Protein AF-A0A2N2SC28-F1 (afdb_monomer)

pLDDT: mean 91.95, std 7.09, range [57.94, 97.88]

Solvent-accessible surface area (backbone atoms only — not comparable to full-atom values): 11717 Å² total; per-residue (Å²): 110,70,67,62,53,50,55,48,51,69,48,51,50,58,50,51,51,49,51,49,52,51,51,50,51,51,51,52,51,52,50,50,53,50,50,50,52,53,49,50,51,51,50,53,54,48,55,51,49,54,55,50,50,52,56,50,49,55,52,48,51,54,52,48,51,56,61,68,71,47,80,87,61,93,61,44,52,64,52,32,62,70,45,45,39,72,46,98,78,48,19,37,30,47,36,74,93,72,54,62,50,68,50,34,34,30,34,33,31,29,60,84,43,76,82,48,64,66,51,32,39,49,54,43,53,52,31,57,50,32,25,57,57,44,58,70,58,80,52,69,80,39,64,53,75,49,76,45,94,68,42,27,39,34,36,23,31,55,70,43,42,61,48,50,79,57,49,60,49,82,56,71,54,63,88,35,61,81,36,49,46,40,32,57,90,77,24,73,83,61,54,80,34,72,44,66,83,39,78,39,79,67,82,71,43,78,43,69,49,80,35,91

Structure (mmCIF, N/CA/C/O backbone):
data_AF-A0A2N2SC28-F1
#
_entry.id   AF-A0A2N2SC28-F1
#
loop_
_atom_site.group_PDB
_atom_site.id
_atom_site.type_symbol
_atom_site.label_atom_id
_atom_site.label_alt_id
_atom_site.label_comp_id
_atom_site.label_asym_id
_atom_site.label_entity_id
_atom_site.label_seq_id
_atom_site.pdbx_PDB_ins_code
_atom_site.Cartn_x
_atom_site.Cartn_y
_atom_site.Cartn_z
_atom_site.occupancy
_atom_site.B_iso_or_equiv
_atom_site.auth_seq_id
_atom_site.auth_comp_id
_atom_site.auth_asym_id
_atom_site.auth_atom_id
_atom_site.pdbx_PDB_model_num
ATOM 1 N N . MET A 1 1 ? 34.575 -16.064 -71.725 1.00 62.47 1 MET A N 1
ATOM 2 C CA . MET A 1 1 ? 33.473 -16.310 -70.764 1.00 62.47 1 MET A CA 1
ATOM 3 C C . MET A 1 1 ? 33.986 -16.524 -69.340 1.00 62.47 1 MET A C 1
ATOM 5 O O . MET A 1 1 ? 33.634 -15.727 -68.485 1.00 62.47 1 MET A O 1
ATOM 9 N N . LEU A 1 2 ? 34.869 -17.499 -69.081 1.00 72.19 2 LEU A N 1
ATOM 10 C CA . LEU A 1 2 ? 35.417 -17.779 -67.736 1.00 72.19 2 LEU A CA 1
ATOM 11 C C . LEU A 1 2 ? 36.135 -16.595 -67.061 1.00 72.19 2 LEU A C 1
ATOM 13 O O . LEU A 1 2 ? 35.898 -16.342 -65.888 1.00 72.19 2 LEU A O 1
ATOM 17 N N . ILE A 1 3 ? 36.953 -15.838 -67.800 1.00 77.56 3 ILE A N 1
ATOM 18 C CA . ILE A 1 3 ? 37.683 -14.676 -67.254 1.00 77.56 3 ILE A CA 1
ATOM 19 C C . ILE A 1 3 ? 36.713 -13.572 -66.814 1.00 77.56 3 ILE A C 1
ATOM 21 O O . ILE A 1 3 ? 36.837 -13.048 -65.717 1.00 77.56 3 ILE A O 1
ATOM 25 N N . VAL A 1 4 ? 35.698 -13.274 -67.631 1.00 76.81 4 VAL A N 1
ATOM 26 C CA . VAL A 1 4 ? 34.683 -12.256 -67.318 1.00 76.81 4 VAL A CA 1
ATOM 27 C C . VAL A 1 4 ? 33.866 -12.664 -66.091 1.00 76.81 4 VAL A C 1
ATOM 29 O O . VAL A 1 4 ? 33.671 -11.854 -65.192 1.00 76.81 4 VAL A O 1
ATOM 32 N N . ALA A 1 5 ? 33.446 -13.930 -66.013 1.00 77.50 5 ALA A N 1
ATOM 33 C CA . ALA A 1 5 ? 32.730 -14.447 -64.851 1.00 77.50 5 ALA A CA 1
ATOM 34 C C . ALA A 1 5 ? 33.590 -14.392 -63.575 1.00 77.50 5 ALA A C 1
ATOM 36 O O . ALA A 1 5 ? 33.114 -13.936 -62.538 1.00 77.50 5 ALA A O 1
ATOM 37 N N . ALA A 1 6 ? 34.866 -14.783 -63.660 1.00 79.44 6 ALA A N 1
ATOM 38 C CA . ALA A 1 6 ? 35.796 -14.711 -62.537 1.00 79.44 6 ALA A CA 1
ATOM 39 C C . ALA A 1 6 ? 36.023 -13.264 -62.074 1.00 79.44 6 ALA A C 1
ATOM 41 O O . ALA A 1 6 ? 35.965 -13.001 -60.878 1.00 79.44 6 ALA A O 1
ATOM 42 N N . SER A 1 7 ? 36.208 -12.314 -62.997 1.00 81.69 7 SER A N 1
ATOM 43 C CA . SER A 1 7 ? 36.387 -10.894 -62.671 1.00 81.69 7 SER A CA 1
ATOM 44 C C . SER A 1 7 ? 35.154 -10.270 -62.019 1.00 81.69 7 SER A C 1
ATOM 46 O O . SER A 1 7 ? 35.302 -9.493 -61.081 1.00 81.69 7 SER A O 1
ATOM 48 N N . VAL A 1 8 ? 33.945 -10.626 -62.468 1.00 82.00 8 VAL A N 1
ATOM 49 C CA . VAL A 1 8 ? 32.702 -10.163 -61.833 1.00 82.00 8 VAL A CA 1
ATOM 50 C C . VAL A 1 8 ? 32.626 -10.682 -60.401 1.00 82.00 8 VAL A C 1
ATOM 52 O O . VAL A 1 8 ? 32.485 -9.883 -59.483 1.00 82.00 8 VAL A O 1
ATOM 55 N N . VAL A 1 9 ? 32.824 -11.988 -60.192 1.00 84.81 9 VAL A N 1
ATOM 56 C CA . VAL A 1 9 ? 32.788 -12.614 -58.859 1.00 84.81 9 VAL A CA 1
ATOM 57 C C . VAL A 1 9 ? 33.813 -11.990 -57.904 1.00 84.81 9 VAL A C 1
ATOM 59 O O . VAL A 1 9 ? 33.490 -11.724 -56.744 1.00 84.81 9 VAL A O 1
ATOM 62 N N . LEU A 1 10 ? 35.023 -11.705 -58.395 1.00 88.19 10 LEU A N 1
ATOM 63 C CA . LEU A 1 10 ? 36.125 -11.152 -57.600 1.00 88.19 10 LEU A CA 1
ATOM 64 C C . LEU A 1 10 ? 35.863 -9.723 -57.106 1.00 88.19 10 LEU A C 1
ATOM 66 O O . LEU A 1 10 ? 36.473 -9.300 -56.132 1.00 88.19 10 LEU A O 1
ATOM 70 N N . VAL A 1 11 ? 34.951 -8.990 -57.751 1.00 87.44 11 VAL A N 1
ATOM 71 C CA . VAL A 1 11 ? 34.559 -7.630 -57.353 1.00 87.44 11 VAL A CA 1
ATOM 72 C C . VAL A 1 11 ? 33.238 -7.642 -56.589 1.00 87.44 11 VAL A C 1
ATOM 74 O O . VAL A 1 11 ? 33.113 -6.980 -55.559 1.00 87.44 11 VAL A O 1
ATOM 77 N N . THR A 1 12 ? 32.252 -8.412 -57.052 1.00 88.44 12 THR A N 1
ATOM 78 C CA . THR A 1 12 ? 30.911 -8.407 -56.461 1.00 88.44 12 THR A CA 1
ATOM 79 C C . THR A 1 12 ? 30.889 -9.028 -55.077 1.00 88.44 12 THR A C 1
ATOM 81 O O . THR A 1 12 ? 30.193 -8.503 -54.214 1.00 88.44 12 THR A O 1
ATOM 84 N N . ILE A 1 13 ? 31.639 -10.113 -54.838 1.00 90.12 13 ILE A N 1
ATOM 85 C CA . ILE A 1 13 ? 31.642 -10.762 -53.520 1.00 90.12 13 ILE A CA 1
ATOM 86 C C . ILE A 1 13 ? 32.248 -9.828 -52.463 1.00 90.12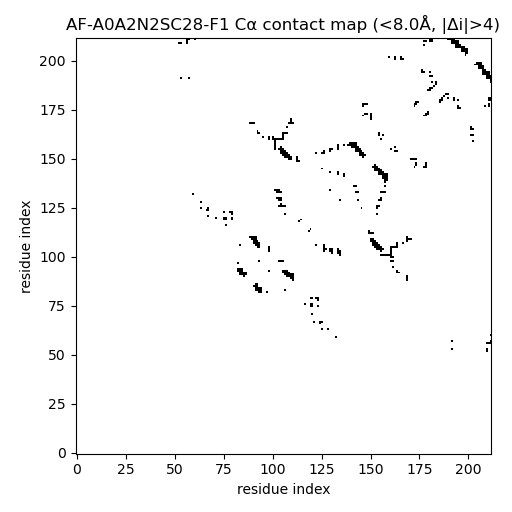 13 ILE A C 1
ATOM 88 O O . ILE A 1 13 ? 31.536 -9.519 -51.510 1.00 90.12 13 ILE A O 1
ATOM 92 N N . PRO A 1 14 ? 33.474 -9.286 -52.615 1.00 91.69 14 PRO A N 1
ATOM 93 C CA . PRO A 1 14 ? 34.036 -8.393 -51.602 1.00 91.69 14 PRO A CA 1
ATOM 94 C C . PRO A 1 14 ? 33.216 -7.118 -51.396 1.00 91.69 14 PRO A C 1
ATOM 96 O O . PRO A 1 14 ? 33.057 -6.680 -50.259 1.00 91.69 14 PRO A O 1
ATOM 99 N N . ALA A 1 15 ? 32.654 -6.546 -52.468 1.00 89.00 15 ALA A N 1
ATOM 100 C CA . ALA A 1 15 ? 31.796 -5.369 -52.363 1.00 89.00 15 ALA A CA 1
ATOM 101 C C . ALA A 1 15 ? 30.500 -5.672 -51.594 1.00 89.00 15 ALA A C 1
ATOM 103 O O . ALA A 1 15 ? 30.153 -4.939 -50.671 1.00 89.00 15 ALA A O 1
ATOM 104 N N . ALA A 1 16 ? 29.811 -6.771 -51.921 1.00 90.38 16 ALA A N 1
ATOM 105 C CA . ALA A 1 16 ? 28.602 -7.189 -51.213 1.00 90.38 16 ALA A CA 1
ATOM 106 C C . ALA A 1 16 ? 28.895 -7.525 -49.745 1.00 90.38 16 ALA A C 1
ATOM 108 O O . ALA A 1 16 ? 28.144 -7.119 -48.864 1.00 90.38 16 ALA A O 1
ATOM 109 N N . THR A 1 17 ? 30.012 -8.202 -49.470 1.00 91.50 17 THR A N 1
ATOM 110 C CA . THR A 1 17 ? 30.470 -8.499 -48.110 1.00 91.50 17 THR A CA 1
ATOM 111 C C . THR A 1 17 ? 30.785 -7.220 -47.330 1.00 91.50 17 THR A C 1
ATOM 113 O O . THR A 1 17 ? 30.352 -7.085 -46.190 1.00 91.50 17 THR A O 1
ATOM 116 N N . GLY A 1 18 ? 31.474 -6.251 -47.940 1.00 91.38 18 GLY A N 1
ATOM 117 C CA . GLY A 1 18 ? 31.771 -4.958 -47.320 1.00 91.38 18 GLY A CA 1
ATOM 118 C C . GLY A 1 18 ? 30.512 -4.146 -47.009 1.00 91.38 18 GLY A C 1
ATOM 119 O O . 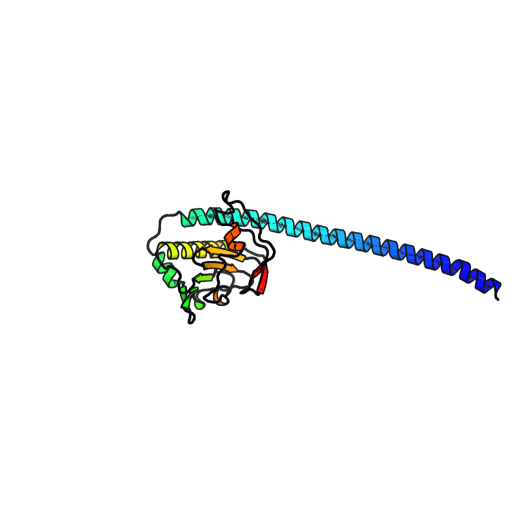GLY A 1 18 ? 30.368 -3.646 -45.896 1.00 91.38 18 GLY A O 1
ATOM 120 N N . ILE A 1 19 ? 29.568 -4.074 -47.954 1.00 92.19 19 ILE A N 1
ATOM 121 C CA . ILE A 1 19 ? 28.267 -3.415 -47.752 1.00 92.19 19 ILE A CA 1
ATOM 122 C C . ILE A 1 19 ? 27.479 -4.116 -46.648 1.00 92.19 19 ILE A C 1
ATOM 124 O O . ILE A 1 19 ? 26.923 -3.444 -45.785 1.00 92.19 19 ILE A O 1
ATOM 128 N N . TYR A 1 20 ? 27.446 -5.450 -46.654 1.00 93.12 20 TYR A N 1
ATOM 129 C CA . TYR A 1 20 ? 26.762 -6.231 -45.631 1.00 93.12 20 TYR A CA 1
ATOM 130 C C . TYR A 1 20 ? 27.328 -5.941 -44.238 1.00 93.12 20 TYR A C 1
ATOM 132 O O . TYR A 1 20 ? 26.561 -5.603 -43.342 1.00 93.12 20 TYR A O 1
ATOM 140 N N . PHE A 1 21 ? 28.652 -5.996 -44.057 1.00 94.00 21 PHE A N 1
ATOM 141 C CA . PHE A 1 21 ? 29.271 -5.711 -42.761 1.00 94.00 21 PHE A CA 1
ATOM 142 C C . PHE A 1 21 ? 29.081 -4.259 -42.326 1.00 94.00 21 PHE A C 1
ATOM 144 O O . PHE A 1 21 ? 28.783 -4.015 -41.161 1.00 94.00 21 PHE A O 1
ATOM 151 N N . TYR A 1 22 ? 29.191 -3.304 -43.251 1.00 93.31 22 TYR A N 1
ATOM 152 C CA . TYR A 1 22 ? 28.945 -1.896 -42.953 1.00 93.31 22 TYR A CA 1
ATOM 153 C C . TYR A 1 22 ? 27.492 -1.653 -42.525 1.00 93.31 22 TYR A C 1
ATOM 155 O O . TYR A 1 22 ? 27.242 -1.050 -41.483 1.00 93.31 22 TYR A O 1
ATOM 163 N N . ALA A 1 23 ? 26.526 -2.173 -43.288 1.00 90.69 23 ALA A N 1
ATOM 164 C CA . ALA A 1 23 ? 25.108 -2.059 -42.968 1.00 90.69 23 ALA A CA 1
ATOM 165 C C . ALA A 1 23 ? 24.781 -2.758 -41.643 1.00 90.69 23 ALA A C 1
ATOM 167 O O . ALA A 1 23 ? 24.087 -2.185 -40.807 1.00 90.69 23 ALA A O 1
ATOM 168 N N . GLN A 1 24 ? 25.319 -3.959 -41.416 1.00 93.81 24 GLN A N 1
ATOM 169 C CA . GLN A 1 24 ? 25.160 -4.691 -40.163 1.00 93.81 24 GLN A CA 1
ATOM 170 C C . GLN A 1 24 ? 25.714 -3.888 -38.981 1.00 93.81 24 GLN A C 1
ATOM 172 O O . GLN A 1 24 ? 25.027 -3.736 -37.975 1.00 93.81 24 GLN A O 1
ATOM 177 N N . GLN A 1 25 ? 26.925 -3.342 -39.100 1.00 94.06 25 GLN A N 1
ATOM 178 C CA . GLN A 1 25 ? 27.554 -2.561 -38.038 1.00 94.06 25 GLN A CA 1
ATOM 179 C C . GLN A 1 25 ? 26.773 -1.278 -37.741 1.00 94.06 25 GLN A C 1
ATOM 181 O O . GLN A 1 25 ? 26.534 -0.969 -36.575 1.00 94.06 25 GLN A O 1
ATOM 186 N N . GLN A 1 26 ? 26.317 -0.567 -38.774 1.00 93.75 26 GLN A N 1
ATOM 187 C CA . GLN A 1 26 ? 25.531 0.652 -38.599 1.00 93.75 26 GLN A CA 1
ATOM 188 C C . GLN A 1 26 ? 24.166 0.361 -37.965 1.00 93.75 26 GLN A C 1
ATOM 190 O O . GLN A 1 26 ? 23.747 1.082 -37.063 1.00 93.75 26 GLN A O 1
ATOM 195 N N . LEU A 1 27 ? 23.481 -0.704 -38.398 1.00 94.25 27 LEU A N 1
ATOM 196 C CA . LEU A 1 27 ? 22.201 -1.119 -37.818 1.00 94.25 27 LEU A CA 1
ATOM 197 C C . LEU A 1 27 ? 22.356 -1.513 -36.348 1.00 94.25 27 LEU A C 1
ATOM 199 O O . LEU A 1 27 ? 21.567 -1.068 -35.519 1.00 94.25 27 LEU A O 1
ATOM 203 N N . LEU A 1 28 ? 23.388 -2.294 -36.015 1.00 93.88 28 LEU A N 1
ATOM 204 C CA . LEU A 1 28 ? 23.672 -2.685 -34.634 1.00 93.88 28 LEU A CA 1
ATOM 205 C C . LEU A 1 28 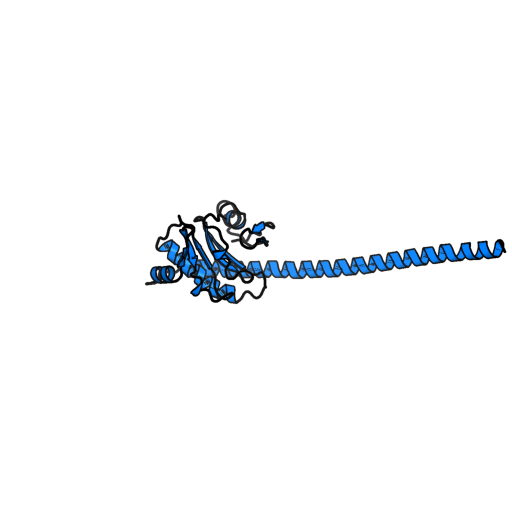? 24.020 -1.477 -33.758 1.00 93.88 28 LEU A C 1
ATOM 207 O O . LEU A 1 28 ? 23.514 -1.382 -32.643 1.00 93.88 28 LEU A O 1
ATOM 211 N N . SER A 1 29 ? 24.835 -0.542 -34.258 1.00 94.19 29 SER A N 1
ATOM 212 C CA . SER A 1 29 ? 25.178 0.685 -33.528 1.00 94.19 29 SER A CA 1
ATOM 213 C C . SER A 1 29 ? 23.938 1.536 -33.267 1.00 94.19 29 SER A C 1
ATOM 215 O O . SER A 1 29 ? 23.678 1.916 -32.128 1.00 94.19 29 SER A O 1
ATOM 217 N N . ASN A 1 30 ? 23.128 1.771 -34.303 1.00 95.06 30 ASN A N 1
ATOM 218 C CA . ASN A 1 30 ? 21.914 2.574 -34.195 1.00 95.06 30 ASN A CA 1
ATOM 219 C C . ASN A 1 30 ? 20.898 1.938 -33.235 1.00 95.06 30 ASN A C 1
ATOM 221 O O . ASN A 1 30 ? 20.310 2.639 -32.412 1.00 95.06 30 ASN A O 1
ATOM 225 N N . GLU A 1 31 ? 20.684 0.621 -33.316 1.00 94.94 31 GLU A N 1
ATOM 226 C CA . GLU A 1 31 ? 19.742 -0.064 -32.426 1.00 94.94 31 GLU A CA 1
ATOM 227 C C . GLU A 1 31 ? 20.261 -0.095 -30.986 1.00 94.94 31 GLU A C 1
ATOM 229 O O . GLU A 1 31 ? 19.495 0.146 -30.057 1.00 94.94 31 GLU A O 1
ATOM 234 N N . SER A 1 32 ? 21.568 -0.291 -30.786 1.00 95.12 32 SER A N 1
ATOM 235 C CA . SER A 1 32 ? 22.194 -0.210 -29.463 1.00 95.12 32 SER A CA 1
ATOM 236 C C . SER A 1 32 ? 22.031 1.179 -28.842 1.00 95.12 32 SER A C 1
ATOM 238 O O . SER A 1 32 ? 21.635 1.291 -27.683 1.00 95.12 32 SER A O 1
ATOM 240 N N . GLU A 1 33 ? 22.289 2.250 -29.596 1.00 96.00 33 GLU A N 1
ATOM 241 C CA . GLU A 1 33 ? 22.086 3.627 -29.129 1.00 96.00 33 GLU A CA 1
ATOM 242 C C . GLU A 1 33 ? 20.613 3.910 -28.813 1.00 96.00 33 GLU A C 1
ATOM 244 O O . GLU A 1 33 ? 20.295 4.524 -27.791 1.00 96.00 33 GLU A O 1
ATOM 249 N N . ASN A 1 34 ? 19.698 3.424 -29.655 1.00 96.56 34 ASN A N 1
ATOM 250 C CA . ASN A 1 34 ? 18.261 3.572 -29.452 1.00 96.56 34 ASN A CA 1
ATOM 251 C C . ASN A 1 34 ? 17.787 2.842 -28.187 1.00 96.56 34 ASN A C 1
ATOM 253 O O . ASN A 1 34 ? 17.065 3.417 -27.369 1.00 96.56 34 ASN A O 1
ATOM 257 N N . LEU A 1 35 ? 18.218 1.593 -27.991 1.00 95.62 35 LEU A N 1
ATOM 258 C CA . LEU A 1 35 ? 17.917 0.804 -26.798 1.00 95.62 35 LEU A CA 1
ATOM 259 C C . LEU A 1 35 ? 18.507 1.438 -25.543 1.00 95.62 35 LEU A C 1
ATOM 261 O O . LEU A 1 35 ? 17.816 1.519 -24.528 1.00 95.62 35 LEU A O 1
ATOM 265 N N . LEU A 1 36 ? 19.739 1.944 -25.608 1.00 96.56 36 LEU A N 1
ATOM 266 C CA . LEU A 1 36 ? 20.378 2.632 -24.490 1.00 96.56 36 LEU A CA 1
ATOM 267 C C . LEU A 1 36 ? 19.625 3.916 -24.131 1.00 96.56 36 LEU A C 1
ATOM 269 O O . LEU A 1 36 ? 19.336 4.155 -22.960 1.00 96.56 36 LEU A O 1
ATOM 273 N N . LYS A 1 37 ? 19.216 4.706 -25.129 1.00 96.56 37 LYS A N 1
ATOM 274 C CA . LYS A 1 37 ? 18.407 5.912 -24.915 1.00 96.56 37 LYS A CA 1
ATOM 275 C C . LYS A 1 37 ? 17.054 5.587 -24.279 1.00 96.56 37 LYS A C 1
ATOM 277 O O . LYS A 1 37 ? 16.670 6.243 -23.313 1.00 96.56 37 LYS A O 1
ATOM 282 N N . LYS A 1 38 ? 16.342 4.574 -24.789 1.00 96.00 38 LYS A N 1
ATOM 283 C CA . LYS A 1 38 ? 15.054 4.121 -24.233 1.00 96.00 38 LYS A CA 1
ATOM 284 C C . LYS A 1 38 ? 15.207 3.602 -22.806 1.00 96.00 38 LYS A C 1
ATOM 286 O O . LYS A 1 38 ? 14.439 3.989 -21.933 1.00 96.00 38 LYS A O 1
ATOM 291 N N . THR A 1 39 ? 16.218 2.773 -22.565 1.00 96.06 39 THR A N 1
ATOM 292 C CA . THR A 1 39 ? 16.505 2.205 -21.243 1.00 96.06 39 THR A CA 1
ATOM 293 C C . THR A 1 39 ? 16.833 3.304 -20.241 1.00 96.06 39 THR A C 1
ATOM 295 O O . THR A 1 39 ? 16.244 3.337 -19.167 1.00 96.06 39 THR A O 1
ATOM 298 N N . ASN A 1 40 ? 17.690 4.259 -20.607 1.00 96.00 40 ASN A N 1
ATOM 299 C CA . ASN A 1 40 ? 18.015 5.387 -19.737 1.00 96.00 40 ASN A CA 1
ATOM 300 C C . ASN A 1 40 ? 16.786 6.246 -19.437 1.00 96.00 40 ASN A C 1
ATOM 302 O O . ASN A 1 40 ? 16.576 6.607 -18.285 1.00 96.00 40 ASN A O 1
ATOM 306 N N . ALA A 1 41 ? 15.940 6.522 -20.434 1.00 96.00 41 ALA A N 1
ATOM 307 C CA . ALA A 1 41 ? 14.699 7.262 -20.213 1.00 96.00 41 ALA A CA 1
ATOM 308 C C . ALA A 1 41 ? 13.764 6.538 -19.227 1.00 96.00 41 ALA A C 1
ATOM 310 O O . ALA A 1 41 ? 13.222 7.176 -18.327 1.00 96.00 41 ALA A O 1
ATOM 311 N N . LEU A 1 42 ? 13.623 5.213 -19.352 1.00 94.69 42 LEU A N 1
ATOM 312 C CA . LEU A 1 42 ? 12.841 4.394 -18.419 1.00 94.69 42 LEU A CA 1
ATOM 313 C C . LEU A 1 42 ? 13.443 4.393 -17.011 1.00 94.69 42 LEU A C 1
ATOM 315 O O . LEU A 1 42 ? 12.713 4.573 -16.040 1.00 94.69 42 LEU A O 1
ATOM 319 N N . ILE A 1 43 ? 14.764 4.231 -16.889 1.00 94.75 43 ILE A N 1
ATOM 320 C CA . ILE A 1 43 ? 15.463 4.270 -15.598 1.00 94.75 43 ILE A CA 1
ATOM 321 C C . ILE A 1 43 ? 15.262 5.629 -14.932 1.00 94.75 43 ILE A C 1
ATOM 323 O O . ILE A 1 43 ? 14.902 5.677 -13.761 1.00 94.75 43 ILE A O 1
ATOM 327 N N . THR A 1 44 ? 15.457 6.730 -15.661 1.00 95.69 44 THR A N 1
ATOM 328 C CA . THR A 1 44 ? 15.284 8.082 -15.120 1.00 95.69 44 THR A CA 1
ATOM 329 C C . THR A 1 44 ? 13.842 8.338 -14.691 1.00 95.69 44 THR A C 1
ATOM 331 O O . THR A 1 44 ? 13.627 8.836 -13.589 1.00 95.69 44 THR A O 1
ATOM 334 N N . ALA A 1 45 ? 12.859 7.972 -15.520 1.00 92.19 45 ALA A N 1
ATOM 335 C CA . ALA A 1 45 ? 11.446 8.150 -15.191 1.00 92.19 45 ALA A CA 1
ATOM 336 C C . ALA A 1 45 ? 11.045 7.341 -13.949 1.00 92.19 45 ALA A C 1
ATOM 338 O O . ALA A 1 45 ? 10.424 7.884 -13.039 1.00 92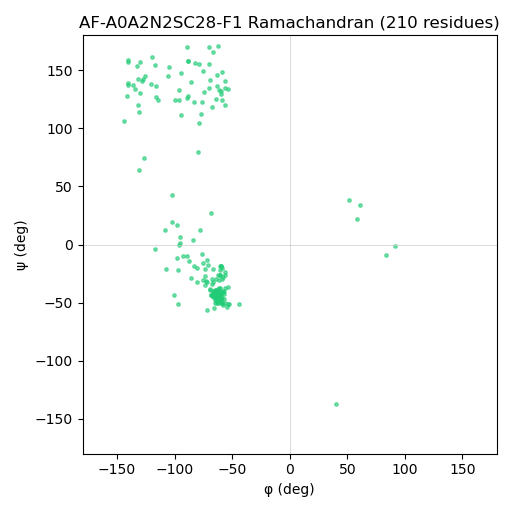.19 45 ALA A O 1
ATOM 339 N N . ASN A 1 46 ? 11.462 6.074 -13.875 1.00 91.12 46 ASN A N 1
ATOM 340 C CA . ASN A 1 46 ? 11.188 5.235 -12.715 1.00 91.12 46 ASN A CA 1
ATOM 341 C C . ASN A 1 46 ? 11.896 5.774 -11.471 1.00 91.12 46 ASN A C 1
ATOM 343 O O . ASN A 1 46 ? 11.239 5.988 -10.464 1.00 91.12 46 ASN A O 1
ATOM 347 N N . ALA A 1 47 ? 13.199 6.065 -11.528 1.00 93.19 47 ALA A N 1
ATOM 348 C CA . ALA A 1 47 ? 13.945 6.592 -10.381 1.00 93.19 47 ALA A CA 1
ATOM 349 C C . ALA A 1 47 ? 13.323 7.882 -9.817 1.00 93.19 47 ALA A C 1
ATOM 351 O O . ALA A 1 47 ? 13.283 8.074 -8.602 1.00 93.19 47 ALA A O 1
ATOM 352 N N . GLN A 1 48 ? 12.801 8.744 -10.693 1.00 92.75 48 GLN A N 1
ATOM 353 C CA . GLN A 1 48 ? 12.059 9.930 -10.286 1.00 92.75 48 GLN A CA 1
ATOM 354 C C . GLN A 1 48 ? 10.737 9.568 -9.591 1.00 92.75 48 GLN A C 1
ATOM 356 O O . GLN A 1 48 ? 10.455 10.120 -8.530 1.00 92.75 48 GLN A O 1
ATOM 361 N N . ALA A 1 49 ? 9.968 8.616 -10.130 1.00 88.94 49 ALA A N 1
ATOM 362 C CA . ALA A 1 49 ? 8.740 8.129 -9.498 1.00 88.94 49 ALA A CA 1
ATOM 363 C C . ALA 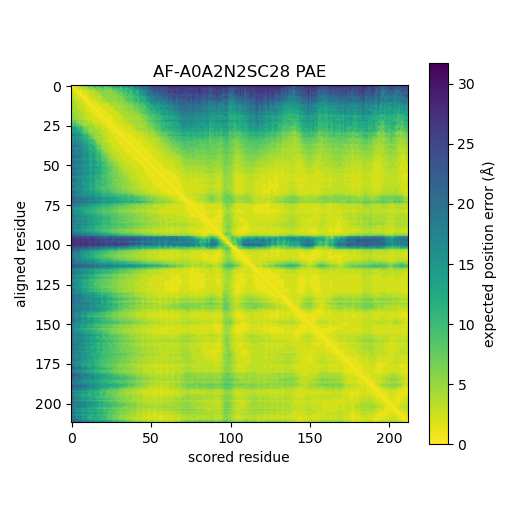A 1 49 ? 9.004 7.522 -8.108 1.00 88.94 49 ALA A C 1
ATOM 365 O O . ALA A 1 49 ? 8.346 7.913 -7.148 1.00 88.94 49 ALA A O 1
ATOM 366 N N . PHE A 1 50 ? 10.031 6.671 -7.973 1.00 91.50 50 PHE A N 1
ATOM 367 C CA . PHE A 1 50 ? 10.470 6.121 -6.684 1.00 91.50 50 PHE A CA 1
ATOM 368 C C . PHE A 1 50 ? 10.720 7.249 -5.673 1.00 91.50 50 PHE A C 1
ATOM 370 O O . PHE A 1 50 ? 10.143 7.249 -4.591 1.00 91.50 50 PHE A O 1
ATOM 377 N N . LYS A 1 51 ? 11.506 8.266 -6.044 1.00 92.69 51 LYS A N 1
ATOM 378 C CA . LYS A 1 51 ? 11.808 9.404 -5.163 1.00 92.69 51 LYS A CA 1
ATOM 379 C C . LYS A 1 51 ? 10.568 10.218 -4.773 1.00 92.69 51 LYS A C 1
ATOM 381 O O . LYS A 1 51 ? 10.478 10.702 -3.645 1.00 92.69 51 LYS A O 1
ATOM 386 N N . GLU A 1 52 ? 9.630 10.415 -5.694 1.00 90.94 52 GLU A N 1
ATOM 387 C CA . GLU A 1 52 ? 8.372 11.106 -5.395 1.00 90.94 52 GLU A CA 1
ATOM 388 C C . GLU A 1 52 ? 7.514 10.324 -4.404 1.00 90.94 52 GLU A C 1
ATOM 390 O O . GLU A 1 52 ? 6.971 10.916 -3.469 1.00 90.94 52 GLU A O 1
ATOM 395 N N . ASP A 1 53 ? 7.429 9.008 -4.574 1.00 90.94 53 ASP A N 1
ATOM 396 C CA . ASP A 1 53 ? 6.665 8.142 -3.685 1.00 90.94 53 ASP A CA 1
ATOM 397 C C . ASP A 1 53 ? 7.290 8.078 -2.283 1.00 90.94 53 ASP A C 1
ATOM 399 O O . ASP A 1 53 ? 6.553 8.098 -1.298 1.00 90.94 53 ASP A O 1
ATOM 403 N N . GLU A 1 54 ? 8.623 8.143 -2.158 1.00 93.75 54 GLU A N 1
ATOM 404 C CA . GLU A 1 54 ? 9.293 8.277 -0.852 1.00 93.75 54 GLU A CA 1
ATOM 405 C C . GLU A 1 54 ? 8.856 9.544 -0.108 1.00 93.75 54 GLU A C 1
ATOM 407 O O . GLU A 1 54 ? 8.455 9.488 1.057 1.00 93.75 54 GLU A O 1
ATOM 412 N N . LEU A 1 55 ? 8.896 10.695 -0.786 1.00 92.88 55 LEU A N 1
ATOM 413 C CA . LEU A 1 55 ? 8.520 11.982 -0.193 1.00 92.88 55 LEU A CA 1
ATOM 414 C C . LEU A 1 55 ? 7.031 12.027 0.174 1.00 92.88 55 LEU A C 1
ATOM 416 O O . LEU A 1 55 ? 6.655 12.559 1.228 1.00 92.88 55 LEU A O 1
ATOM 420 N N . ARG A 1 56 ? 6.173 11.457 -0.681 1.00 92.50 56 ARG A N 1
ATOM 421 C CA . ARG A 1 56 ? 4.731 11.343 -0.428 1.00 92.50 56 ARG A CA 1
ATOM 422 C C . ARG A 1 56 ? 4.457 10.446 0.774 1.00 92.50 56 ARG A C 1
ATOM 424 O O . ARG A 1 56 ? 3.698 10.854 1.652 1.00 92.50 56 ARG A O 1
ATOM 431 N N . LEU A 1 57 ? 5.105 9.285 0.860 1.00 94.50 57 LEU A N 1
ATOM 432 C CA . LEU A 1 57 ? 4.927 8.346 1.965 1.00 94.50 57 LEU A CA 1
ATOM 433 C C . LEU A 1 57 ? 5.404 8.936 3.300 1.00 94.50 57 LEU A C 1
ATOM 435 O O . LEU A 1 57 ? 4.708 8.816 4.305 1.00 94.50 57 LEU A O 1
ATOM 439 N N . GLN A 1 58 ? 6.538 9.640 3.321 1.00 94.94 58 GLN A N 1
ATOM 440 C CA . GLN A 1 58 ? 7.016 10.342 4.521 1.00 94.94 58 GLN A CA 1
ATOM 441 C C . GLN A 1 58 ? 6.032 11.421 4.995 1.00 94.94 58 GLN A C 1
ATOM 443 O O . GLN A 1 58 ? 5.764 11.553 6.196 1.00 94.94 58 GLN A O 1
ATOM 448 N N . SER A 1 59 ? 5.464 12.175 4.050 1.00 94.25 59 SER A N 1
ATOM 449 C CA . SER A 1 59 ? 4.454 13.199 4.334 1.00 94.25 59 SER A CA 1
ATOM 450 C C . SER A 1 59 ? 3.160 12.579 4.871 1.00 94.25 59 SER A C 1
ATOM 452 O O . SER A 1 59 ? 2.621 13.051 5.876 1.00 94.25 59 SER A O 1
ATOM 454 N N . LEU A 1 60 ? 2.698 11.489 4.248 1.00 95.62 60 LEU A N 1
ATOM 455 C CA . LEU A 1 60 ? 1.537 10.718 4.690 1.00 95.62 60 LEU A CA 1
ATOM 456 C C . LEU A 1 60 ? 1.754 10.148 6.094 1.00 95.62 60 LEU A C 1
ATOM 458 O O . LEU A 1 60 ? 0.898 10.329 6.951 1.00 95.62 60 LEU A O 1
ATOM 462 N N . SER A 1 61 ? 2.905 9.526 6.355 1.00 95.00 61 SER A N 1
ATOM 463 C CA . SER A 1 61 ? 3.252 8.943 7.657 1.00 95.00 61 SER A CA 1
ATOM 464 C C . SER A 1 61 ? 3.260 9.997 8.769 1.00 95.00 61 SER A C 1
ATOM 466 O O . SER A 1 61 ? 2.632 9.818 9.815 1.00 95.00 61 SER A O 1
ATOM 468 N N . SER A 1 62 ? 3.873 11.158 8.514 1.00 94.94 62 SER A N 1
ATOM 469 C CA . SER A 1 62 ? 3.892 12.276 9.466 1.00 94.94 62 SER A CA 1
ATOM 470 C C . SER A 1 62 ? 2.484 12.792 9.781 1.00 94.94 62 SER A C 1
ATOM 472 O O . SER A 1 62 ? 2.153 13.046 10.944 1.00 94.94 62 SER A O 1
ATOM 474 N N . LEU A 1 63 ? 1.631 12.931 8.760 1.00 96.19 63 LEU A N 1
ATOM 475 C CA . LEU A 1 63 ? 0.260 13.399 8.948 1.00 96.19 63 LEU A CA 1
ATOM 476 C C . LEU A 1 63 ? -0.642 12.332 9.581 1.00 96.19 63 LEU A C 1
ATOM 478 O O . LEU A 1 63 ? -1.488 12.672 10.410 1.00 96.19 63 LEU A O 1
ATOM 482 N N . LEU A 1 64 ? -0.435 11.055 9.262 1.00 96.44 64 LEU A N 1
ATOM 483 C CA . LEU A 1 64 ? -1.131 9.938 9.892 1.00 96.44 64 LEU A CA 1
ATOM 484 C C . LEU A 1 64 ? -0.810 9.894 11.382 1.00 96.44 64 LEU A C 1
ATOM 486 O O . LEU A 1 64 ? -1.728 9.910 12.196 1.00 96.44 64 LEU A O 1
ATOM 490 N N . LYS A 1 65 ? 0.475 9.951 11.749 1.00 95.50 65 LYS A N 1
ATOM 491 C CA . LYS A 1 65 ? 0.908 10.003 13.149 1.00 95.50 65 LYS A CA 1
ATOM 492 C C . LYS A 1 65 ? 0.229 11.148 13.902 1.00 95.50 65 LYS A C 1
ATOM 494 O O . LYS A 1 65 ? -0.419 10.913 14.917 1.00 95.50 65 LYS A O 1
ATOM 499 N N . LYS A 1 66 ? 0.287 12.368 13.357 1.00 97.19 66 LYS A N 1
ATOM 500 C CA . LYS A 1 66 ? -0.364 13.543 13.956 1.00 97.19 66 LYS A CA 1
ATOM 501 C C . LYS A 1 66 ? -1.879 13.357 14.113 1.00 97.19 66 LYS A C 1
ATOM 503 O O . LYS A 1 66 ? -2.449 13.757 15.124 1.00 97.19 66 LYS A O 1
ATOM 508 N N . THR A 1 67 ? -2.529 12.767 13.112 1.00 96.56 67 THR A N 1
ATOM 509 C CA . THR A 1 67 ? -3.974 12.499 13.126 1.00 96.56 67 THR A CA 1
ATOM 510 C C . THR A 1 67 ? -4.343 11.467 14.196 1.00 96.56 67 THR A C 1
ATOM 512 O O . THR A 1 67 ? -5.351 11.622 14.887 1.00 96.56 67 THR A O 1
ATOM 515 N N . LEU A 1 68 ? -3.528 10.426 14.370 1.00 96.06 68 LEU A N 1
ATOM 516 C CA . LEU A 1 68 ? -3.763 9.370 15.355 1.00 96.06 68 LEU A CA 1
ATOM 517 C C . LEU A 1 68 ? -3.447 9.811 16.795 1.00 96.06 68 LEU A C 1
ATOM 519 O O . LEU A 1 68 ? -4.115 9.356 17.716 1.00 96.06 68 LEU A O 1
ATOM 523 N N . GLU A 1 69 ? -2.494 10.725 16.996 1.00 96.19 69 GLU A N 1
ATOM 524 C CA . GLU A 1 69 ? -2.133 11.271 18.318 1.00 96.19 69 GLU A CA 1
ATOM 525 C C . GLU A 1 69 ? -3.152 12.283 18.873 1.00 96.19 69 GLU A C 1
ATOM 527 O O . GLU A 1 69 ? -3.141 12.587 20.068 1.00 96.19 69 GLU A O 1
ATOM 532 N N . ALA A 1 70 ? -4.044 12.820 18.035 1.00 95.44 70 ALA A N 1
ATOM 533 C CA . ALA A 1 70 ? -5.071 13.752 18.487 1.00 95.44 70 ALA A CA 1
ATOM 534 C C . ALA A 1 70 ? -6.042 13.086 19.481 1.00 95.44 70 ALA A C 1
ATOM 536 O O . ALA A 1 70 ? -6.394 11.913 19.340 1.00 95.44 70 ALA A O 1
ATOM 537 N N . ALA A 1 71 ? -6.539 13.845 20.461 1.00 94.62 71 ALA A N 1
ATOM 538 C CA . ALA A 1 71 ? -7.520 13.332 21.417 1.00 94.62 71 ALA A CA 1
ATOM 539 C C . ALA A 1 71 ? -8.770 12.778 20.694 1.00 94.62 71 ALA A C 1
ATOM 541 O O . ALA A 1 71 ? -9.203 13.366 19.696 1.00 94.62 71 ALA A O 1
ATOM 542 N N . PRO A 1 72 ? -9.358 11.659 21.160 1.00 93.44 72 PRO A N 1
ATOM 543 C CA . PRO A 1 72 ? -10.620 11.151 20.633 1.00 93.44 72 PRO A CA 1
ATOM 544 C C . PRO A 1 72 ? -11.722 12.211 20.643 1.00 93.44 72 PRO A C 1
ATOM 546 O O . PRO A 1 72 ? -11.926 12.905 21.641 1.00 93.44 72 PRO A O 1
ATOM 549 N N . LEU A 1 73 ? -12.448 12.317 19.536 1.00 94.75 73 LEU A N 1
ATOM 550 C CA . LEU A 1 73 ? -13.608 13.189 19.409 1.00 94.75 73 LEU A CA 1
ATOM 551 C C . LEU A 1 73 ? -14.885 12.406 19.720 1.00 94.75 73 LEU A C 1
ATOM 553 O O . LEU A 1 73 ? -15.017 11.212 19.431 1.00 94.75 73 LEU A O 1
ATOM 557 N N . ALA A 1 74 ? -15.870 13.095 20.295 1.00 94.88 74 ALA A N 1
ATOM 558 C CA . ALA A 1 74 ? -17.172 12.498 20.547 1.00 94.88 74 ALA A CA 1
ATOM 559 C C . ALA A 1 74 ? -17.814 12.033 19.226 1.00 94.88 74 ALA A C 1
ATOM 561 O O . ALA A 1 74 ? -17.910 12.790 18.263 1.00 94.88 74 ALA A O 1
ATOM 562 N N . GLY A 1 75 ? -18.280 10.782 19.193 1.00 96.50 75 GLY A N 1
ATOM 563 C CA . GLY A 1 75 ? -18.996 10.214 18.048 1.00 96.50 75 GLY A CA 1
ATOM 564 C C . GLY A 1 75 ? -18.138 9.491 17.004 1.00 96.50 75 GLY A C 1
ATOM 565 O O . GLY A 1 75 ? -18.719 8.925 16.079 1.00 96.50 75 GLY A O 1
ATOM 566 N N . GLU A 1 76 ? -16.809 9.431 17.149 1.00 97.25 76 GLU A N 1
ATOM 567 C CA . GLU A 1 76 ? -15.929 8.707 16.211 1.00 97.25 76 GLU A CA 1
ATOM 568 C C . GLU A 1 76 ? -16.257 7.211 16.137 1.00 97.25 76 GLU A C 1
ATOM 570 O O . GLU A 1 76 ? -16.429 6.666 15.051 1.00 97.25 76 GLU A O 1
ATOM 575 N N . VAL A 1 77 ? -16.467 6.551 17.278 1.00 97.44 77 VAL A N 1
ATOM 576 C CA . VAL A 1 77 ? -16.872 5.133 17.313 1.00 97.44 77 VAL A CA 1
ATOM 577 C C . VAL A 1 77 ? -18.169 4.903 16.528 1.00 97.44 77 VAL A C 1
ATOM 579 O O . VAL A 1 77 ? -18.239 4.024 15.673 1.00 97.44 77 VAL A O 1
ATOM 582 N N . ALA A 1 78 ? -19.177 5.751 16.745 1.00 97.25 78 ALA A N 1
ATOM 583 C CA . ALA A 1 78 ? -20.441 5.657 16.022 1.00 97.25 78 ALA A CA 1
ATOM 584 C C . ALA A 1 78 ? -20.287 5.990 14.526 1.00 97.25 78 ALA A C 1
ATOM 586 O O . ALA A 1 78 ? -21.051 5.491 13.703 1.00 97.25 78 ALA A O 1
ATOM 587 N N . ALA A 1 79 ? -19.332 6.850 14.156 1.00 96.06 79 ALA A N 1
ATOM 588 C CA . ALA A 1 79 ? -19.015 7.138 12.762 1.00 96.06 79 ALA A CA 1
ATOM 589 C C . ALA A 1 79 ? -18.377 5.931 12.070 1.00 96.06 79 ALA A C 1
ATOM 591 O O . ALA A 1 79 ? -18.805 5.593 10.969 1.00 96.06 79 ALA A O 1
ATOM 592 N N . PHE A 1 80 ? -17.446 5.243 12.734 1.00 96.56 80 PHE A N 1
ATOM 593 C CA . PHE A 1 80 ? -16.892 3.979 12.252 1.00 96.56 80 PHE A CA 1
ATOM 594 C C . PHE A 1 80 ? -17.997 2.941 12.007 1.00 96.56 80 PHE A C 1
ATOM 596 O O . PHE A 1 80 ? -18.106 2.409 10.904 1.00 96.56 80 PHE A O 1
ATOM 603 N N . ASP A 1 81 ? -18.883 2.729 12.985 1.00 95.81 81 ASP A N 1
ATOM 604 C CA . ASP A 1 81 ? -19.965 1.735 12.892 1.00 95.81 81 ASP A CA 1
ATOM 605 C C . ASP A 1 81 ? -20.933 2.013 11.725 1.00 95.81 81 ASP A C 1
ATOM 607 O O . ASP A 1 81 ? -21.554 1.105 11.167 1.00 95.81 81 ASP A O 1
ATOM 611 N N . ARG A 1 82 ? -21.058 3.277 11.299 1.00 94.31 82 ARG A N 1
ATOM 612 C CA . ARG A 1 82 ? -21.854 3.636 10.117 1.00 94.31 82 ARG A CA 1
ATOM 613 C C . ARG A 1 82 ? -21.182 3.253 8.799 1.00 94.31 82 ARG A C 1
ATOM 615 O O . ARG A 1 82 ? -21.917 3.015 7.839 1.00 94.31 82 ARG A O 1
ATOM 622 N N . LEU A 1 83 ? -19.852 3.178 8.748 1.00 92.25 83 LEU A N 1
ATOM 623 C CA . LEU A 1 83 ? -19.075 2.919 7.530 1.00 92.25 83 LEU A CA 1
ATOM 624 C C . LEU A 1 83 ? -18.911 1.433 7.216 1.00 92.25 83 LEU A C 1
ATOM 626 O O . LEU A 1 83 ? -18.788 1.083 6.044 1.00 92.25 83 LEU A O 1
ATOM 630 N N . VAL A 1 84 ? -18.916 0.570 8.231 1.00 94.06 84 VAL A N 1
ATOM 631 C CA . VAL A 1 84 ? -18.631 -0.861 8.065 1.00 94.06 84 VAL A CA 1
ATOM 632 C C . VAL A 1 84 ? -19.883 -1.730 8.139 1.00 94.06 84 VAL A C 1
ATOM 634 O O . VAL A 1 84 ? -20.875 -1.386 8.781 1.00 94.06 84 VAL A O 1
ATOM 637 N N . GLN A 1 85 ? -19.835 -2.873 7.472 1.00 94.69 85 GLN A N 1
ATOM 638 C CA . GLN A 1 85 ? -20.793 -3.965 7.592 1.00 94.69 85 GLN A CA 1
ATOM 639 C C . GLN A 1 85 ? -20.037 -5.280 7.749 1.00 94.69 85 GLN A C 1
ATOM 641 O O . GLN A 1 85 ? -18.904 -5.395 7.288 1.00 94.69 85 GLN A O 1
ATOM 646 N N . GLN A 1 86 ? -20.671 -6.261 8.382 1.00 95.25 86 GLN A N 1
ATOM 647 C CA . GLN A 1 86 ? -20.168 -7.625 8.386 1.00 95.25 86 GLN A CA 1
ATOM 648 C C . GLN A 1 86 ? -20.724 -8.363 7.168 1.00 95.25 86 GLN A C 1
ATOM 650 O O . GLN A 1 86 ? -21.935 -8.352 6.935 1.00 95.25 86 GLN A O 1
ATOM 655 N N . ASP A 1 87 ? -19.842 -8.980 6.397 1.00 95.00 87 ASP A N 1
ATOM 656 C CA . ASP A 1 87 ? -20.203 -9.779 5.231 1.00 95.00 87 ASP A CA 1
ATOM 657 C C . ASP A 1 87 ? -20.454 -11.253 5.620 1.00 95.00 87 ASP A C 1
ATOM 659 O O . ASP A 1 87 ? -20.164 -11.656 6.751 1.00 95.00 87 ASP A O 1
ATOM 663 N N . PRO A 1 88 ? -20.990 -12.097 4.711 1.00 95.94 88 PRO A N 1
ATOM 664 C CA . PRO A 1 88 ? -21.329 -13.491 5.025 1.00 95.94 88 PRO A CA 1
ATOM 665 C C . PRO A 1 88 ? -20.156 -14.372 5.477 1.00 95.94 88 PRO A C 1
ATOM 667 O O . PRO A 1 88 ? -20.380 -15.392 6.122 1.00 95.94 88 PRO A O 1
ATOM 670 N N . ASP A 1 89 ? -18.919 -13.999 5.144 1.00 96.44 89 ASP A N 1
ATOM 671 C CA . ASP A 1 89 ? -17.700 -14.684 5.587 1.00 96.44 89 ASP A CA 1
ATOM 672 C C . ASP A 1 89 ? -17.225 -14.236 6.983 1.00 96.44 89 ASP A C 1
ATOM 674 O O . ASP A 1 89 ? -16.182 -14.676 7.463 1.00 96.44 89 ASP A O 1
ATOM 678 N N . GLY A 1 90 ? -18.000 -13.373 7.644 1.00 96.50 90 GLY A N 1
ATOM 679 C CA . GLY A 1 90 ? -17.755 -12.879 8.993 1.00 96.50 90 GLY A CA 1
ATOM 680 C C . GLY A 1 90 ? -16.784 -11.703 9.065 1.00 96.50 90 GLY A C 1
ATOM 681 O O . GLY A 1 90 ? -16.662 -11.108 10.136 1.00 96.50 90 GLY A O 1
ATOM 682 N N . ALA A 1 91 ? -16.114 -11.345 7.968 1.00 97.19 91 ALA A N 1
ATOM 683 C CA . ALA A 1 91 ? -15.216 -10.199 7.943 1.00 97.19 91 ALA A CA 1
ATOM 684 C C . ALA A 1 91 ? -16.004 -8.885 7.895 1.00 97.19 91 ALA A C 1
ATOM 686 O O . ALA A 1 91 ? -17.107 -8.803 7.348 1.00 97.19 91 ALA A O 1
ATOM 687 N N . TRP A 1 92 ? -15.422 -7.841 8.476 1.00 96.69 92 TRP A N 1
ATOM 688 C CA . TRP A 1 92 ? -15.981 -6.497 8.468 1.00 96.69 92 TRP A CA 1
ATOM 689 C C . TRP A 1 92 ? -15.362 -5.698 7.332 1.00 96.69 92 TRP A C 1
ATOM 691 O O . TRP A 1 92 ? -14.143 -5.547 7.260 1.00 96.69 92 TRP A O 1
ATOM 701 N N . ARG A 1 93 ? -16.202 -5.153 6.453 1.00 95.38 93 ARG A N 1
ATOM 702 C CA . ARG A 1 93 ? -15.764 -4.362 5.302 1.00 95.38 93 ARG A CA 1
ATOM 703 C C . ARG A 1 93 ? -16.500 -3.041 5.215 1.00 95.38 93 ARG A C 1
ATOM 705 O O . ARG A 1 93 ? -17.602 -2.885 5.739 1.00 95.38 93 ARG A O 1
ATOM 712 N N . SER A 1 94 ? -15.897 -2.069 4.537 1.00 93.00 94 SER A N 1
ATOM 713 C CA . SER A 1 94 ? -16.611 -0.843 4.163 1.00 93.00 94 SER A CA 1
ATOM 714 C C . SER A 1 94 ? -17.872 -1.173 3.359 1.00 93.00 94 SER A C 1
ATOM 716 O O . SER A 1 94 ? -17.834 -1.977 2.431 1.00 93.00 94 SER A O 1
ATOM 718 N N . LYS A 1 95 ? -18.998 -0.538 3.697 1.00 89.25 95 LYS A N 1
ATOM 719 C CA . LYS A 1 95 ? -20.279 -0.744 3.009 1.00 89.25 95 LYS A CA 1
ATOM 720 C C . LYS A 1 95 ? -20.154 -0.403 1.528 1.00 89.25 95 LYS A C 1
ATOM 722 O O . LYS A 1 95 ? -19.879 0.741 1.175 1.00 89.25 95 LYS A O 1
ATOM 727 N N . HIS A 1 96 ? -20.492 -1.354 0.660 1.00 70.38 96 HIS A N 1
ATOM 728 C CA . HIS A 1 96 ? -20.452 -1.171 -0.796 1.00 70.38 96 HIS A CA 1
ATOM 729 C C . HIS A 1 96 ? -21.226 0.056 -1.295 1.00 70.38 96 HIS A C 1
ATOM 731 O O . HIS A 1 96 ? -20.786 0.726 -2.220 1.00 70.38 96 HIS A O 1
ATOM 737 N N . LYS A 1 97 ? -22.371 0.378 -0.673 1.00 61.97 97 LYS A N 1
ATOM 738 C CA . LYS A 1 97 ? -23.199 1.539 -1.056 1.00 61.97 97 LYS A CA 1
ATOM 739 C C . LYS A 1 97 ? -22.577 2.890 -0.686 1.00 61.97 97 LYS A C 1
ATOM 741 O O . LYS A 1 97 ? -23.085 3.918 -1.117 1.00 61.97 97 LYS A O 1
ATOM 746 N N . SER A 1 98 ? -21.541 2.891 0.148 1.00 57.94 98 SER A N 1
ATOM 747 C CA . SER A 1 98 ? -20.878 4.097 0.644 1.00 57.94 98 SER A CA 1
ATOM 748 C C . SER A 1 98 ? -19.630 4.451 -0.163 1.00 57.94 98 SER A C 1
ATOM 750 O O . SER A 1 98 ? -19.249 5.618 -0.160 1.00 57.94 98 SER A O 1
ATOM 752 N N . ILE A 1 99 ? -19.038 3.479 -0.869 1.00 60.50 99 ILE A N 1
ATOM 753 C CA . ILE A 1 99 ? -17.816 3.654 -1.660 1.00 60.50 99 ILE A CA 1
ATOM 754 C C . ILE A 1 99 ? -18.169 4.330 -2.987 1.00 60.50 99 ILE A C 1
ATOM 756 O O . ILE A 1 99 ? -18.709 3.710 -3.905 1.00 60.50 99 ILE A O 1
ATOM 760 N N . ILE A 1 100 ? -17.848 5.617 -3.100 1.00 60.50 100 ILE A N 1
ATOM 761 C CA . ILE A 1 100 ? -17.887 6.342 -4.373 1.00 60.50 100 ILE A CA 1
ATOM 762 C C . ILE A 1 100 ? -16.613 5.989 -5.146 1.00 60.50 100 ILE A C 1
ATOM 764 O O . ILE A 1 100 ? -15.653 6.748 -5.114 1.00 60.50 100 ILE A O 1
ATOM 768 N N . GLY A 1 101 ? -16.592 4.822 -5.798 1.00 61.91 101 GLY A N 1
ATOM 769 C CA . GLY A 1 101 ? -15.517 4.406 -6.710 1.00 61.91 101 GLY A CA 1
ATOM 770 C C . GLY A 1 101 ? -14.099 4.758 -6.235 1.00 61.91 101 GLY A C 1
ATOM 771 O O . GLY A 1 101 ? -13.769 4.613 -5.060 1.00 61.91 101 GLY A O 1
ATOM 772 N N . ASN A 1 102 ? -13.270 5.240 -7.161 1.00 68.12 102 ASN A N 1
ATOM 773 C CA . ASN A 1 102 ? -11.878 5.668 -6.965 1.00 68.12 102 ASN A CA 1
ATOM 774 C C . ASN A 1 102 ? -11.719 6.949 -6.116 1.00 68.12 102 ASN A C 1
ATOM 776 O O . ASN A 1 102 ? -10.782 7.707 -6.318 1.00 68.12 102 ASN A O 1
ATOM 780 N N . MET A 1 103 ? -12.647 7.252 -5.208 1.00 76.25 103 MET A N 1
ATOM 781 C CA . MET A 1 103 ? -12.578 8.443 -4.352 1.00 76.25 103 MET A CA 1
ATOM 782 C C . MET A 1 103 ? -12.480 8.098 -2.868 1.00 76.25 103 MET A C 1
ATOM 784 O O . MET A 1 103 ? -12.394 9.002 -2.041 1.00 76.25 103 MET A O 1
ATOM 788 N N . GLN A 1 104 ? -12.546 6.814 -2.511 1.00 88.56 104 GLN A N 1
ATOM 789 C CA . GLN A 1 104 ? -12.579 6.390 -1.119 1.00 88.56 104 GLN A CA 1
ATOM 790 C C . GLN A 1 104 ? -11.742 5.140 -0.874 1.00 88.56 104 GLN A C 1
ATOM 792 O O . GLN A 1 104 ? -11.795 4.177 -1.632 1.00 88.56 104 GLN A O 1
ATOM 797 N N . ALA A 1 105 ? -11.032 5.139 0.246 1.00 93.62 105 ALA A N 1
ATOM 798 C CA . ALA A 1 105 ? -10.363 3.982 0.796 1.00 93.62 105 ALA A CA 1
ATOM 799 C C . ALA A 1 105 ? -11.373 2.948 1.315 1.00 93.62 105 ALA A C 1
ATOM 801 O O . ALA A 1 105 ? -12.386 3.288 1.935 1.00 93.62 105 ALA A O 1
ATOM 802 N N . GLY A 1 106 ? -11.078 1.673 1.110 1.00 94.12 106 GLY A N 1
ATOM 803 C CA . GLY A 1 106 ? -11.749 0.564 1.762 1.00 94.12 106 GLY A CA 1
ATOM 804 C C . GLY A 1 106 ? -11.189 0.298 3.159 1.00 94.12 106 GLY A C 1
ATOM 805 O O . GLY A 1 106 ? -10.044 0.615 3.473 1.00 94.12 106 GLY A O 1
ATOM 806 N N . LEU A 1 107 ? -12.025 -0.320 3.989 1.00 95.69 107 LEU A N 1
ATOM 807 C CA . LEU A 1 107 ? -11.654 -0.927 5.266 1.00 95.69 107 LEU A CA 1
ATOM 808 C C . LEU A 1 107 ? -11.906 -2.425 5.190 1.00 95.69 107 LEU A C 1
ATOM 810 O O . LEU A 1 107 ? -12.977 -2.822 4.724 1.00 95.69 107 LEU A O 1
ATOM 814 N N . PHE A 1 108 ? -10.957 -3.207 5.688 1.00 96.69 108 PHE A N 1
ATOM 815 C CA . PHE A 1 108 ? -11.061 -4.641 5.913 1.00 96.69 108 PHE A CA 1
ATOM 816 C C . PHE A 1 108 ? -10.610 -4.964 7.339 1.00 96.69 108 PHE A C 1
ATOM 818 O O . PHE A 1 108 ? -9.541 -4.539 7.778 1.00 96.69 108 PHE A O 1
ATOM 825 N N . LEU A 1 109 ? -11.420 -5.734 8.062 1.00 97.44 109 LEU A N 1
ATOM 826 C CA . LEU A 1 109 ? -11.046 -6.335 9.334 1.00 97.44 109 LEU A CA 1
ATOM 827 C C . LEU A 1 109 ? -11.486 -7.807 9.337 1.00 97.44 109 LEU A C 1
ATOM 829 O O . LEU A 1 109 ? -12.630 -8.090 8.960 1.00 97.44 109 LEU A O 1
ATOM 833 N N . PRO A 1 110 ? -10.624 -8.747 9.761 1.00 96.94 110 PRO A N 1
ATOM 834 C CA . PRO A 1 110 ? -10.987 -10.158 9.814 1.00 96.94 110 PRO A CA 1
ATOM 835 C C . PRO A 1 110 ? -12.080 -10.426 10.869 1.00 96.94 110 PRO A C 1
ATOM 837 O O . PRO A 1 110 ? -12.346 -9.572 11.724 1.00 96.94 110 PRO A O 1
ATOM 840 N N . PRO A 1 111 ? -12.727 -11.607 10.844 1.00 96.69 111 PRO A N 1
ATOM 841 C CA . PRO A 1 111 ? -13.812 -11.941 11.771 1.00 96.69 111 PRO A CA 1
ATOM 842 C C . PRO A 1 111 ? -13.424 -11.877 13.256 1.00 96.69 111 PRO A C 1
ATOM 844 O O . PRO A 1 111 ? -14.277 -11.626 14.105 1.00 96.69 111 PRO A O 1
ATOM 847 N N . ASP A 1 112 ? -12.149 -12.110 13.566 1.00 93.88 112 ASP A N 1
ATOM 848 C CA . ASP A 1 112 ? -11.567 -12.117 14.909 1.00 93.88 112 ASP A CA 1
ATOM 849 C C . ASP A 1 112 ? -10.926 -10.775 15.309 1.00 93.88 112 ASP A C 1
ATOM 851 O O . ASP A 1 112 ? -10.317 -10.679 16.377 1.00 93.88 112 ASP A O 1
ATOM 855 N N . ALA A 1 113 ? -11.074 -9.726 14.491 1.00 91.25 113 ALA A N 1
ATOM 856 C CA . ALA A 1 113 ? -10.492 -8.421 14.779 1.00 91.25 113 ALA A CA 1
ATOM 857 C C . ALA A 1 113 ? -11.046 -7.816 16.085 1.00 91.25 113 ALA A C 1
ATOM 859 O O . ALA A 1 113 ? -12.267 -7.746 16.272 1.00 91.25 113 ALA A O 1
ATOM 860 N N . PRO A 1 114 ? -10.181 -7.289 16.971 1.00 84.56 114 PRO A N 1
ATOM 861 C CA . PRO A 1 114 ? -10.638 -6.545 18.134 1.00 84.56 114 PRO A CA 1
ATOM 862 C C . PRO A 1 114 ? -11.295 -5.230 17.685 1.00 84.56 114 PRO A C 1
ATOM 864 O O . PRO A 1 114 ? -10.658 -4.365 17.089 1.00 84.56 114 PRO A O 1
ATOM 867 N N . LEU A 1 115 ? -12.584 -5.066 17.986 1.00 89.12 115 LEU A N 1
ATOM 868 C CA . LEU A 1 115 ? -13.382 -3.875 17.657 1.00 89.12 115 LEU A CA 1
ATOM 869 C C . LEU A 1 115 ? -13.575 -2.955 18.872 1.00 89.12 115 LEU A C 1
ATOM 871 O O . LEU A 1 115 ? -14.671 -2.443 19.118 1.00 89.12 115 LEU A O 1
ATOM 875 N N . ASP A 1 116 ? -12.516 -2.749 19.654 1.00 94.31 116 ASP A N 1
ATOM 876 C CA . ASP A 1 116 ? -12.537 -1.759 20.730 1.00 94.31 116 ASP A CA 1
ATOM 877 C C . ASP A 1 116 ? -12.545 -0.316 20.186 1.00 94.31 116 ASP A C 1
ATOM 879 O O . ASP A 1 116 ? -12.374 -0.058 18.990 1.00 94.31 116 ASP A O 1
ATOM 883 N N . ALA A 1 117 ? -12.777 0.656 21.071 1.00 95.69 117 ALA A N 1
ATOM 884 C CA . ALA A 1 117 ? -12.873 2.058 20.675 1.00 95.69 117 ALA A CA 1
ATOM 885 C C . ALA A 1 117 ? -11.585 2.583 20.015 1.00 95.69 117 ALA A C 1
ATOM 887 O O . ALA A 1 117 ? -11.674 3.355 19.062 1.00 95.69 117 ALA A O 1
ATOM 888 N N . ALA A 1 118 ? -10.408 2.159 20.484 1.00 94.56 118 ALA A N 1
ATOM 889 C CA . ALA A 1 118 ? -9.132 2.623 19.950 1.00 94.56 118 ALA A CA 1
ATOM 890 C C . ALA A 1 118 ? -8.913 2.105 18.523 1.00 94.56 118 ALA A C 1
ATOM 892 O O . ALA A 1 118 ? -8.553 2.882 17.639 1.00 94.56 118 ALA A O 1
ATOM 893 N N . GLN A 1 119 ? -9.218 0.829 18.274 1.00 94.81 119 GLN A N 1
ATOM 894 C CA . GLN A 1 119 ? -9.163 0.240 16.938 1.00 94.81 119 GLN A CA 1
ATOM 895 C C . GLN A 1 119 ? -10.138 0.932 15.989 1.00 94.81 119 GLN A C 1
ATOM 897 O O . GLN A 1 119 ? -9.748 1.339 14.895 1.00 94.81 119 GLN A O 1
ATOM 902 N N . LYS A 1 120 ? -11.389 1.150 16.403 1.00 97.12 120 LYS A N 1
ATOM 903 C CA . LYS A 1 120 ? -12.378 1.849 15.567 1.00 97.12 120 LYS A CA 1
ATOM 904 C C . LYS A 1 120 ? -11.932 3.266 15.196 1.00 97.12 120 LYS A C 1
ATOM 906 O O . LYS A 1 120 ? -12.071 3.668 14.042 1.00 97.12 120 LYS A O 1
ATOM 911 N N . ILE A 1 121 ? -11.371 4.009 16.153 1.00 97.25 121 ILE A N 1
ATOM 912 C CA . ILE A 1 121 ? -10.855 5.367 15.925 1.00 97.25 121 ILE A CA 1
ATOM 913 C C . ILE A 1 121 ? -9.660 5.345 14.968 1.00 97.25 121 ILE A C 1
ATOM 915 O O . ILE A 1 121 ? -9.633 6.145 14.034 1.00 97.25 121 ILE A O 1
ATOM 919 N N . LEU A 1 122 ? -8.714 4.415 15.152 1.00 96.94 122 LEU A N 1
ATOM 920 C CA . LEU A 1 122 ? -7.568 4.248 14.256 1.00 96.94 122 LEU A CA 1
ATOM 921 C C . LEU A 1 122 ? -8.036 4.053 12.813 1.00 96.94 122 LEU A C 1
ATOM 923 O O . LEU A 1 122 ? -7.654 4.821 11.935 1.00 96.94 122 LEU A O 1
ATOM 927 N N . HIS A 1 123 ? -8.914 3.081 12.571 1.00 97.44 123 HIS A N 1
ATOM 928 C CA . HIS A 1 123 ? -9.376 2.762 11.221 1.00 97.44 123 HIS A CA 1
ATOM 929 C C . HIS A 1 123 ? -10.198 3.893 10.600 1.00 97.44 123 HIS A C 1
ATOM 931 O O . HIS A 1 123 ? -10.006 4.210 9.426 1.00 97.44 123 HIS A O 1
ATOM 937 N N . LEU A 1 124 ? -11.078 4.537 11.375 1.00 97.38 124 LEU A N 1
ATOM 938 C CA . LEU A 1 124 ? -11.848 5.688 10.903 1.00 97.38 124 LEU A CA 1
ATOM 939 C C . LEU A 1 124 ? -10.928 6.817 10.433 1.00 97.38 124 LEU A C 1
ATOM 941 O O . LEU A 1 124 ? -11.093 7.325 9.325 1.00 97.38 124 LEU A O 1
ATOM 945 N N . ARG A 1 125 ? -9.971 7.209 11.277 1.00 97.88 125 ARG A N 1
ATOM 946 C CA . ARG A 1 125 ? -9.071 8.330 11.004 1.00 97.88 125 ARG A CA 1
ATOM 947 C C . ARG A 1 125 ? -8.130 8.034 9.846 1.00 97.88 125 ARG A C 1
ATOM 949 O O . ARG A 1 125 ? -7.972 8.879 8.969 1.00 97.88 125 ARG A O 1
ATOM 956 N N . SER A 1 126 ? -7.563 6.828 9.805 1.00 97.75 126 SER A N 1
ATOM 957 C CA . SER A 1 126 ? -6.741 6.374 8.681 1.00 97.75 126 SER A CA 1
ATOM 958 C C . SER A 1 126 ? -7.532 6.402 7.377 1.00 97.75 126 SER A C 1
ATOM 960 O O . SER A 1 126 ? -7.055 6.964 6.395 1.00 97.75 126 SER A O 1
ATOM 962 N N . LYS A 1 127 ? -8.772 5.889 7.373 1.00 95.62 127 LYS A N 1
ATOM 963 C CA . LYS A 1 127 ? -9.641 5.943 6.191 1.00 95.62 127 LYS A CA 1
ATOM 964 C C . LYS A 1 127 ? -9.904 7.377 5.744 1.00 95.62 127 LYS A C 1
ATOM 966 O O . LYS A 1 127 ? -9.719 7.676 4.574 1.00 95.62 127 LYS A O 1
ATOM 971 N N . GLN A 1 128 ? -10.308 8.266 6.650 1.00 95.06 128 GLN A N 1
ATOM 972 C CA . GLN A 1 128 ? -10.580 9.667 6.306 1.00 95.06 128 GLN A CA 1
ATOM 973 C C . GLN A 1 128 ? -9.348 10.362 5.721 1.00 95.06 128 GLN A C 1
ATOM 975 O O . GLN A 1 128 ? -9.459 11.118 4.757 1.00 95.06 128 GLN A O 1
ATOM 980 N N . LEU A 1 129 ? -8.168 10.085 6.278 1.00 96.31 129 LEU A N 1
ATOM 981 C CA . LEU A 1 129 ? -6.920 10.612 5.750 1.00 96.31 129 LEU A CA 1
ATOM 982 C C . LEU A 1 129 ? -6.612 10.058 4.355 1.00 96.31 129 LEU A C 1
ATOM 984 O O . LEU A 1 129 ? -6.179 10.808 3.483 1.00 96.31 129 LEU A O 1
ATOM 988 N N . PHE A 1 130 ? -6.849 8.766 4.137 1.00 95.69 130 PHE A N 1
ATOM 989 C CA . PHE A 1 130 ? -6.604 8.108 2.855 1.00 95.69 130 PHE A CA 1
ATOM 990 C C . PHE A 1 130 ? -7.621 8.514 1.791 1.00 95.69 130 PHE A C 1
ATOM 992 O O . PHE A 1 130 ? -7.244 8.624 0.634 1.00 95.69 130 PHE A O 1
ATOM 999 N N . ASP A 1 131 ? -8.867 8.815 2.157 1.00 93.25 131 ASP A N 1
ATOM 1000 C CA . ASP A 1 131 ? -9.850 9.407 1.242 1.00 93.25 131 ASP A CA 1
ATOM 1001 C C . ASP A 1 131 ? -9.317 10.753 0.697 1.00 93.25 131 ASP A C 1
ATOM 1003 O O . ASP A 1 131 ? -9.402 11.031 -0.499 1.00 93.25 131 ASP A O 1
ATOM 1007 N N . ILE A 1 132 ? -8.685 11.568 1.555 1.00 91.81 132 ILE A N 1
ATOM 1008 C CA . ILE A 1 132 ? -8.089 12.858 1.169 1.00 91.81 132 ILE A CA 1
ATOM 1009 C C . ILE A 1 132 ? -6.818 12.654 0.335 1.00 91.81 132 ILE A C 1
ATOM 1011 O O . ILE A 1 132 ? -6.732 13.160 -0.783 1.00 91.81 132 ILE A O 1
ATOM 1015 N N . PHE A 1 133 ? -5.828 11.922 0.852 1.00 91.75 133 PHE A N 1
ATOM 1016 C CA . PHE A 1 133 ? -4.555 11.715 0.152 1.00 91.75 133 PHE A CA 1
ATOM 1017 C C . PHE A 1 133 ? -4.718 10.914 -1.135 1.00 91.75 133 PHE A C 1
ATOM 1019 O O . PHE A 1 133 ? -4.155 11.288 -2.162 1.00 91.75 133 PHE A O 1
ATOM 1026 N N . GLY A 1 134 ? -5.501 9.839 -1.090 1.00 89.94 134 GLY A N 1
ATOM 1027 C CA . GLY A 1 134 ? -5.761 8.954 -2.217 1.00 89.94 134 GLY A CA 1
ATOM 1028 C C . GLY A 1 134 ? -6.347 9.701 -3.407 1.00 89.94 134 GLY A C 1
ATOM 1029 O O . GLY A 1 134 ? -5.881 9.514 -4.525 1.00 89.94 134 GLY A O 1
ATOM 1030 N N . SER A 1 135 ? -7.255 10.654 -3.168 1.00 85.19 135 SER A N 1
ATOM 1031 C CA . SER A 1 135 ? -7.833 11.488 -4.233 1.00 85.19 135 SER A CA 1
ATOM 1032 C C . SER A 1 135 ? -6.807 12.320 -5.024 1.00 85.19 135 SER A C 1
ATOM 1034 O O . SER A 1 135 ? -7.100 12.764 -6.133 1.00 85.19 135 SER A O 1
ATOM 1036 N N . SER A 1 136 ? -5.598 12.523 -4.482 1.00 88.00 136 SER A N 1
ATOM 1037 C CA . SER A 1 136 ? -4.495 13.210 -5.169 1.00 88.00 136 SER A CA 1
ATOM 1038 C C . SER A 1 136 ? -3.597 12.281 -5.996 1.00 88.00 136 SER A C 1
ATOM 1040 O O . SER A 1 136 ? -2.754 12.758 -6.758 1.00 88.00 136 SER A O 1
ATOM 1042 N N . ILE A 1 137 ? -3.765 10.963 -5.865 1.00 88.69 137 ILE A N 1
ATOM 1043 C CA . ILE A 1 137 ? -3.002 9.965 -6.612 1.00 88.69 137 ILE A CA 1
ATOM 1044 C C . ILE A 1 137 ? -3.551 9.898 -8.036 1.00 88.69 137 ILE A C 1
ATOM 1046 O O . ILE A 1 137 ? -4.668 9.446 -8.275 1.00 88.69 137 ILE A O 1
ATOM 1050 N N . THR A 1 138 ? -2.746 10.341 -8.998 1.00 85.69 138 THR A N 1
ATOM 1051 C CA . THR A 1 138 ? -3.115 10.372 -10.422 1.00 85.69 138 THR A CA 1
ATOM 1052 C C . THR A 1 138 ? -2.579 9.183 -11.215 1.00 85.69 138 THR A C 1
ATOM 1054 O O . THR A 1 138 ? -2.987 8.976 -12.359 1.00 85.69 138 THR A O 1
ATOM 1057 N N . SER A 1 139 ? -1.669 8.391 -10.640 1.00 87.12 139 SER A N 1
ATOM 1058 C CA . SER A 1 139 ? -1.124 7.212 -11.309 1.00 87.12 139 SER A CA 1
ATOM 1059 C C . SER A 1 139 ? -2.193 6.111 -11.413 1.00 87.12 139 SER A C 1
ATOM 1061 O O . SER A 1 139 ? -2.872 5.816 -10.426 1.00 87.12 139 SER A O 1
ATOM 1063 N N . PRO A 1 140 ? -2.360 5.456 -12.581 1.00 86.12 140 PRO 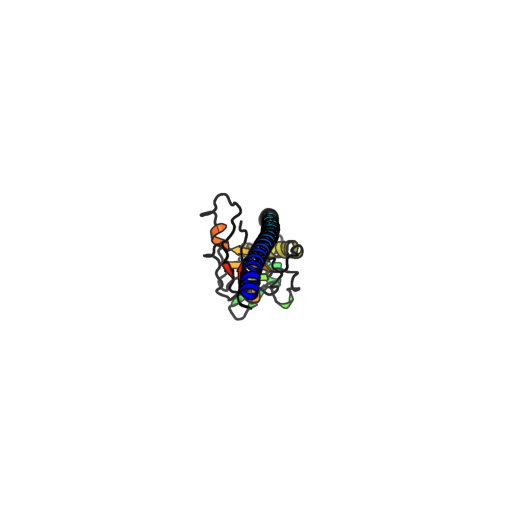A N 1
ATOM 1064 C CA . PRO A 1 140 ? -3.384 4.421 -12.763 1.00 86.12 140 PRO A CA 1
ATOM 1065 C C . PRO A 1 140 ? -3.259 3.236 -11.801 1.00 86.12 14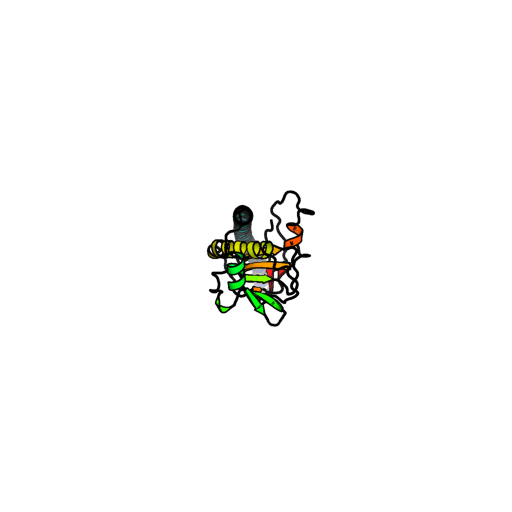0 PRO A C 1
ATOM 1067 O O . PRO A 1 140 ? -4.259 2.622 -11.459 1.00 86.12 140 PRO A O 1
ATOM 1070 N N . THR A 1 141 ? -2.039 2.926 -11.365 1.00 86.69 141 THR A N 1
ATOM 1071 C CA . THR A 1 141 ? -1.718 1.817 -10.453 1.00 86.69 141 THR A CA 1
ATOM 1072 C C . THR A 1 141 ? -1.338 2.298 -9.054 1.00 86.69 141 THR A C 1
ATOM 1074 O O . THR A 1 141 ? -0.752 1.542 -8.287 1.00 86.69 141 THR A O 1
ATOM 1077 N N . GLY A 1 142 ? -1.571 3.573 -8.741 1.00 89.56 142 GLY A N 1
ATOM 1078 C CA . GLY A 1 142 ? -1.221 4.125 -7.442 1.00 89.56 142 GLY A CA 1
ATOM 1079 C C . GLY A 1 142 ? -2.181 3.650 -6.360 1.00 89.56 142 GLY A C 1
ATOM 1080 O O . GLY A 1 142 ? -3.402 3.744 -6.511 1.00 89.56 142 GLY A O 1
ATOM 1081 N N . ASN A 1 143 ? -1.616 3.182 -5.253 1.00 93.44 143 ASN A N 1
ATOM 1082 C CA . ASN A 1 143 ? -2.357 2.835 -4.054 1.00 93.44 143 ASN A CA 1
ATOM 1083 C C . ASN A 1 143 ? -1.587 3.255 -2.799 1.00 93.44 143 ASN A C 1
ATOM 1085 O O . ASN A 1 143 ? -0.383 3.509 -2.836 1.00 93.44 143 ASN A O 1
ATOM 1089 N N . ILE A 1 144 ? -2.321 3.389 -1.700 1.00 95.62 144 ILE A N 1
ATOM 1090 C CA . ILE A 1 144 ? -1.784 3.605 -0.358 1.00 95.62 144 ILE A CA 1
ATOM 1091 C C . ILE A 1 144 ? -2.546 2.703 0.596 1.00 95.62 144 ILE A C 1
ATOM 1093 O O . ILE A 1 144 ? -3.770 2.590 0.514 1.00 95.62 144 ILE A O 1
ATOM 1097 N N . TRP A 1 145 ? -1.824 2.077 1.513 1.00 96.06 145 TRP A N 1
ATOM 1098 C CA . TRP A 1 145 ? -2.400 1.132 2.454 1.00 96.06 145 TRP A CA 1
ATOM 1099 C C . TRP A 1 145 ? -1.792 1.294 3.846 1.00 96.06 145 TRP A C 1
ATOM 1101 O O . TRP A 1 145 ? -0.699 1.829 4.030 1.00 96.06 145 TRP A O 1
ATOM 1111 N N . LEU A 1 146 ? -2.552 0.852 4.839 1.00 96.75 146 LEU A N 1
ATOM 1112 C CA . LEU A 1 146 ? -2.144 0.690 6.222 1.00 96.75 146 LEU A CA 1
ATOM 1113 C C . LEU A 1 146 ? -2.574 -0.709 6.634 1.00 96.75 146 LEU A C 1
ATOM 1115 O O . LEU A 1 146 ? -3.772 -0.967 6.732 1.00 96.75 146 LEU A O 1
ATOM 1119 N N . VAL A 1 147 ? -1.604 -1.572 6.917 1.00 95.19 147 VAL A N 1
ATOM 1120 C CA . VAL A 1 147 ? -1.838 -2.896 7.500 1.00 95.19 147 VAL A CA 1
ATOM 1121 C C . VAL A 1 147 ? -1.436 -2.888 8.969 1.00 95.19 147 VAL A C 1
ATOM 1123 O O . VAL A 1 147 ? -0.479 -2.218 9.355 1.00 95.19 147 VAL A O 1
ATOM 1126 N N . THR A 1 148 ? -2.162 -3.624 9.810 1.00 93.94 148 THR A N 1
ATOM 1127 C CA . THR A 1 148 ? -1.846 -3.728 11.246 1.00 93.94 148 THR A CA 1
ATOM 1128 C C . THR A 1 148 ? -1.555 -5.164 11.666 1.00 93.94 148 THR A C 1
ATOM 1130 O O . THR A 1 148 ? -1.946 -6.121 10.995 1.00 93.94 148 THR A O 1
ATOM 1133 N N . LEU A 1 149 ? -0.893 -5.341 12.815 1.00 91.88 149 LEU A N 1
ATOM 1134 C CA . LEU A 1 149 ? -0.654 -6.667 13.401 1.00 91.88 149 LEU A CA 1
ATOM 1135 C C . LEU A 1 149 ? -1.956 -7.432 13.707 1.00 91.88 149 LEU A C 1
ATOM 1137 O O . LEU A 1 149 ? -1.932 -8.653 13.818 1.00 91.88 149 LEU A O 1
ATOM 1141 N N . GLY A 1 150 ? -3.095 -6.733 13.788 1.00 92.88 150 GLY A N 1
ATOM 1142 C CA . GLY A 1 150 ? -4.429 -7.330 13.878 1.00 92.88 150 GLY A CA 1
ATOM 1143 C C . GLY A 1 150 ? -4.983 -7.841 12.543 1.00 92.88 150 GLY A C 1
ATOM 1144 O O . GLY A 1 150 ? -6.179 -8.100 12.460 1.00 92.88 150 GLY A O 1
ATOM 1145 N N . LYS A 1 151 ? -4.145 -7.949 11.499 1.00 95.25 151 LYS A N 1
ATOM 1146 C CA . LYS A 1 151 ? -4.500 -8.370 10.127 1.00 95.25 151 LYS A CA 1
ATOM 1147 C C . LYS A 1 151 ? -5.567 -7.492 9.467 1.00 95.25 151 LYS A C 1
ATOM 1149 O O . LYS A 1 151 ? -6.266 -7.922 8.555 1.00 95.25 151 LYS A O 1
ATOM 1154 N N . THR A 1 152 ? -5.714 -6.266 9.951 1.00 96.19 152 THR A N 1
ATOM 1155 C CA . THR A 1 152 ? -6.638 -5.290 9.380 1.00 96.19 152 THR A CA 1
ATOM 1156 C C . THR A 1 152 ? -5.953 -4.493 8.283 1.00 96.19 152 THR A C 1
ATOM 1158 O O . THR A 1 152 ? -4.725 -4.370 8.273 1.00 96.19 152 THR A O 1
ATOM 1161 N N . GLU A 1 153 ? -6.756 -3.920 7.393 1.00 96.56 153 GLU A N 1
ATOM 1162 C CA . GLU A 1 153 ? -6.270 -3.079 6.311 1.00 96.56 153 GLU A CA 1
ATOM 1163 C C . GLU A 1 153 ? -7.178 -1.869 6.068 1.00 96.56 153 GLU A C 1
ATOM 1165 O O . GLU A 1 153 ? -8.410 -1.964 6.047 1.00 96.56 153 GLU A O 1
ATOM 1170 N N . VAL A 1 154 ? -6.548 -0.715 5.857 1.00 96.69 154 VAL A N 1
ATOM 1171 C CA . VAL A 1 154 ? -7.153 0.461 5.229 1.00 96.69 154 VAL A CA 1
ATOM 1172 C C . VAL A 1 154 ? -6.430 0.674 3.915 1.00 96.69 154 VAL A C 1
ATOM 1174 O O . VAL A 1 154 ? -5.214 0.819 3.937 1.00 96.69 154 VAL A O 1
ATOM 1177 N N . ILE A 1 155 ? -7.137 0.718 2.792 1.00 95.56 155 ILE A N 1
ATOM 1178 C CA . ILE A 1 155 ? -6.493 0.829 1.479 1.00 95.56 155 ILE A CA 1
ATOM 1179 C C . ILE A 1 155 ? -7.278 1.734 0.547 1.00 95.56 155 ILE A C 1
ATOM 1181 O O . ILE A 1 155 ? -8.471 1.540 0.338 1.00 95.56 155 ILE A O 1
ATOM 1185 N N . TYR A 1 156 ? -6.598 2.709 -0.042 1.00 94.62 156 TYR A N 1
ATOM 1186 C CA . TYR A 1 156 ? -7.055 3.370 -1.255 1.00 94.62 156 TYR A CA 1
ATOM 1187 C C . TYR A 1 156 ? -6.298 2.761 -2.430 1.00 94.62 156 TYR A C 1
ATOM 1189 O O . TYR A 1 156 ? -5.069 2.798 -2.442 1.00 94.62 156 TYR A O 1
ATOM 1197 N N . ASP A 1 157 ? -7.019 2.249 -3.422 1.00 92.88 157 ASP A N 1
ATOM 1198 C CA . ASP A 1 157 ? -6.430 1.715 -4.646 1.00 92.88 157 ASP A CA 1
ATOM 1199 C C . ASP A 1 157 ? -7.158 2.287 -5.866 1.00 92.88 157 ASP A C 1
ATOM 1201 O O . ASP A 1 157 ? -8.374 2.131 -6.013 1.00 92.88 157 ASP A O 1
ATOM 1205 N N . ASN A 1 158 ? -6.413 2.983 -6.730 1.00 90.44 158 ASN A N 1
ATOM 1206 C CA . ASN A 1 158 ? -6.976 3.619 -7.918 1.00 90.44 158 ASN A CA 1
ATOM 1207 C C . ASN A 1 158 ? -7.379 2.593 -8.995 1.00 90.44 158 ASN A C 1
ATOM 1209 O O . ASN A 1 158 ? -8.354 2.807 -9.717 1.00 90.44 158 ASN A O 1
ATOM 1213 N N . ALA A 1 159 ? -6.657 1.473 -9.094 1.00 89.88 159 ALA A N 1
ATOM 1214 C CA . ALA A 1 159 ? -6.939 0.406 -10.051 1.00 89.88 159 ALA A CA 1
ATOM 1215 C C . ALA A 1 159 ? -8.069 -0.516 -9.567 1.00 89.88 159 ALA A C 1
ATOM 1217 O O . ALA A 1 159 ? -8.856 -1.007 -10.380 1.00 89.88 159 ALA A O 1
ATOM 1218 N N . PHE A 1 160 ? -8.184 -0.714 -8.250 1.00 91.00 160 PHE A N 1
ATOM 1219 C CA . PHE A 1 160 ? -9.172 -1.590 -7.618 1.00 91.00 160 PHE A CA 1
ATOM 1220 C C . PHE A 1 160 ? -9.979 -0.863 -6.531 1.00 91.00 160 PHE A C 1
ATOM 1222 O O . PHE A 1 160 ? -9.832 -1.155 -5.345 1.00 91.00 160 PHE A O 1
ATOM 1229 N N . PRO A 1 161 ? -10.927 0.020 -6.888 1.00 88.50 161 PRO A N 1
ATOM 1230 C CA . PRO A 1 161 ? -11.715 0.755 -5.894 1.00 88.50 161 PRO A CA 1
ATOM 1231 C C . PRO A 1 161 ? -12.552 -0.118 -4.942 1.00 88.50 161 PRO A C 1
ATOM 1233 O O . PRO A 1 161 ? -12.993 0.329 -3.887 1.00 88.50 161 PRO A O 1
ATOM 1236 N N . ASN A 1 162 ? -12.799 -1.376 -5.312 1.00 88.88 162 ASN A N 1
ATOM 1237 C CA . ASN A 1 162 ? -13.481 -2.375 -4.495 1.00 88.88 162 ASN A CA 1
ATOM 1238 C C . ASN A 1 162 ? -12.516 -3.382 -3.838 1.00 88.88 162 ASN A C 1
ATOM 1240 O O . ASN A 1 162 ? -12.978 -4.446 -3.430 1.00 88.88 162 ASN A O 1
ATOM 1244 N N . PHE A 1 163 ? -11.218 -3.069 -3.722 1.00 92.38 163 PHE A N 1
ATOM 1245 C CA . PHE A 1 163 ? -10.155 -3.982 -3.270 1.00 92.38 163 PHE A CA 1
ATOM 1246 C C . PHE A 1 163 ? -10.544 -4.823 -2.052 1.00 92.38 163 PHE A C 1
ATOM 1248 O O . PHE A 1 163 ? -10.483 -6.048 -2.097 1.00 92.38 163 PHE A O 1
ATOM 1255 N N . VAL A 1 164 ? -11.051 -4.187 -0.990 1.00 93.44 164 VAL A N 1
ATOM 1256 C CA . VAL A 1 164 ? -11.417 -4.884 0.258 1.00 93.44 164 VAL A CA 1
ATOM 1257 C C . VAL A 1 164 ? -12.492 -5.953 0.066 1.00 93.44 164 VAL A C 1
ATOM 1259 O O . VAL A 1 164 ? -12.530 -6.931 0.803 1.00 93.44 164 VAL A O 1
ATOM 1262 N N . SER A 1 165 ? -13.333 -5.813 -0.960 1.00 91.25 165 SER A N 1
ATOM 1263 C CA . SER A 1 165 ? -14.361 -6.802 -1.318 1.00 91.25 165 SER A CA 1
ATOM 1264 C C . SER A 1 165 ? -13.772 -8.057 -1.965 1.00 91.25 165 SER A C 1
ATOM 1266 O O . SER A 1 165 ? -14.427 -9.093 -2.007 1.00 91.25 165 SER A O 1
ATOM 1268 N N . LEU A 1 166 ? -12.559 -7.950 -2.512 1.00 92.06 166 LEU A N 1
ATOM 1269 C CA . LEU A 1 166 ? -11.815 -9.046 -3.128 1.00 92.06 166 LEU A CA 1
ATOM 1270 C C . LEU A 1 166 ? -10.972 -9.811 -2.101 1.00 92.06 166 LEU A C 1
ATOM 1272 O O . LEU A 1 166 ? -10.510 -10.909 -2.401 1.00 92.06 166 LEU A 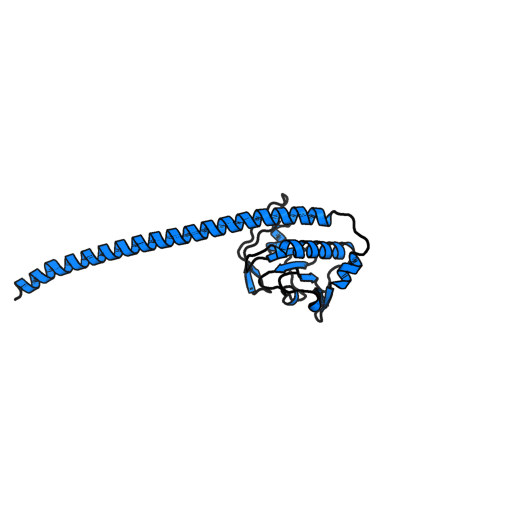O 1
ATOM 1276 N N . MET A 1 167 ? -10.773 -9.247 -0.905 1.00 94.19 167 MET A N 1
ATOM 1277 C CA . MET A 1 167 ? -9.983 -9.856 0.161 1.00 94.19 167 MET A CA 1
ATOM 1278 C C . MET A 1 167 ? -10.757 -10.985 0.853 1.00 94.19 167 MET A C 1
ATOM 1280 O O . MET A 1 167 ? -11.824 -10.725 1.418 1.00 94.19 167 MET A O 1
ATOM 1284 N N . PRO A 1 168 ? -10.230 -12.220 0.893 1.00 95.31 168 PRO A N 1
ATOM 1285 C CA . PRO A 1 168 ? -10.767 -13.282 1.746 1.00 95.31 168 PRO A CA 1
ATOM 1286 C C . PRO A 1 168 ? -10.766 -12.907 3.240 1.00 95.31 168 PRO A C 1
ATOM 1288 O O . PRO A 1 168 ? -9.854 -12.222 3.703 1.00 95.31 168 PRO A O 1
ATOM 1291 N N . ALA A 1 169 ? -11.725 -13.411 4.028 1.00 96.69 169 ALA A N 1
ATOM 1292 C CA . ALA A 1 169 ? -11.789 -13.177 5.483 1.00 96.69 169 ALA A CA 1
ATOM 1293 C C . ALA A 1 169 ? -10.521 -13.584 6.257 1.00 96.69 169 ALA A C 1
ATOM 1295 O O . ALA A 1 169 ? -10.254 -13.045 7.327 1.00 96.69 169 ALA A O 1
ATOM 1296 N N . ASN A 1 170 ? -9.753 -14.540 5.729 1.00 95.12 170 ASN A N 1
ATOM 1297 C CA . ASN A 1 170 ? -8.517 -15.049 6.322 1.00 95.12 170 ASN A CA 1
ATOM 1298 C C . ASN A 1 170 ? -7.246 -14.410 5.731 1.00 95.12 170 ASN A C 1
ATOM 1300 O O . ASN A 1 170 ? -6.165 -14.981 5.881 1.00 95.12 170 ASN A O 1
ATOM 1304 N N . THR A 1 171 ? -7.367 -13.275 5.033 1.00 94.81 171 THR A N 1
ATOM 1305 C CA . THR A 1 171 ? -6.208 -12.548 4.492 1.00 94.81 171 THR A CA 1
ATOM 1306 C C . THR A 1 171 ? -5.272 -12.144 5.626 1.00 94.81 171 THR A C 1
ATOM 1308 O O . THR A 1 171 ? -5.711 -11.621 6.649 1.00 94.81 171 THR A O 1
ATOM 1311 N N . ASP A 1 172 ? -3.979 -12.407 5.450 1.00 94.94 172 ASP A N 1
ATOM 1312 C CA . ASP A 1 172 ? -2.965 -12.172 6.471 1.00 94.94 172 ASP A CA 1
ATOM 1313 C C . ASP A 1 172 ? -1.659 -11.701 5.824 1.00 94.94 172 ASP A C 1
ATOM 1315 O O . ASP A 1 172 ? -0.927 -12.481 5.211 1.00 94.94 172 ASP A O 1
ATOM 1319 N N . TYR A 1 173 ? -1.364 -10.410 5.981 1.00 94.94 173 TYR A N 1
ATOM 1320 C CA . TYR A 1 173 ? -0.124 -9.801 5.500 1.00 94.94 173 TYR A CA 1
ATOM 1321 C C . TYR A 1 173 ? 0.971 -9.717 6.565 1.00 94.94 173 TYR A C 1
ATOM 1323 O O . TYR A 1 173 ? 2.060 -9.224 6.270 1.00 94.94 173 TYR A O 1
ATOM 1331 N N . THR A 1 174 ? 0.738 -10.210 7.787 1.00 94.38 174 THR A N 1
ATOM 1332 C CA . THR A 1 174 ? 1.654 -9.996 8.924 1.00 94.38 174 THR A CA 1
ATOM 1333 C C . THR A 1 174 ? 3.045 -10.590 8.709 1.00 94.38 174 THR A C 1
AT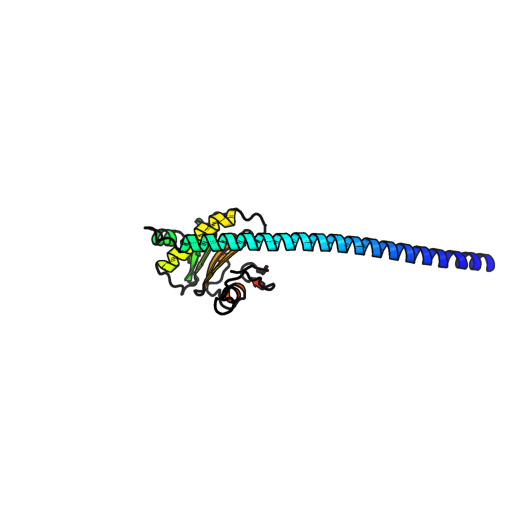OM 1335 O O . THR A 1 174 ? 4.015 -10.092 9.268 1.00 94.38 174 THR A O 1
ATOM 1338 N N . GLN A 1 175 ? 3.154 -11.625 7.872 1.00 94.25 175 GLN A N 1
ATOM 1339 C CA . GLN A 1 175 ? 4.418 -12.294 7.545 1.00 94.25 175 GLN A CA 1
ATOM 1340 C C . GLN A 1 175 ? 5.059 -11.790 6.242 1.00 94.25 175 GLN A C 1
ATOM 1342 O O . GLN A 1 175 ? 6.114 -12.275 5.836 1.00 94.25 175 GLN A O 1
ATOM 1347 N N . THR A 1 176 ? 4.431 -10.836 5.554 1.00 95.75 176 THR A N 1
ATOM 1348 C CA . THR A 1 176 ? 4.939 -10.305 4.282 1.00 95.75 176 THR A CA 1
ATOM 1349 C C . THR A 1 176 ? 5.895 -9.134 4.510 1.00 95.75 176 THR A C 1
ATOM 1351 O O . THR A 1 176 ? 5.795 -8.463 5.541 1.00 95.75 176 THR A O 1
ATOM 1354 N N . PRO A 1 177 ? 6.783 -8.812 3.549 1.00 96.62 177 PRO A N 1
ATOM 1355 C CA . PRO A 1 177 ? 7.619 -7.613 3.638 1.00 96.62 177 PRO A CA 1
ATOM 1356 C C . PRO A 1 177 ? 6.837 -6.297 3.753 1.00 96.62 177 PRO A C 1
ATOM 1358 O O . PRO A 1 177 ? 7.395 -5.326 4.253 1.00 96.62 177 PRO A O 1
ATOM 1361 N N . TRP A 1 178 ? 5.557 -6.259 3.361 1.00 95.12 178 TRP A N 1
ATOM 1362 C CA . TRP A 1 178 ? 4.686 -5.101 3.602 1.00 95.12 178 TRP A CA 1
ATOM 1363 C C . TRP A 1 178 ? 4.497 -4.798 5.093 1.00 95.12 178 TRP A C 1
ATOM 1365 O O . TRP A 1 178 ? 4.371 -3.636 5.461 1.00 95.12 178 TRP A O 1
ATOM 1375 N N . MET A 1 179 ? 4.538 -5.817 5.957 1.00 94.75 179 MET A N 1
ATOM 1376 C CA . MET A 1 179 ? 4.519 -5.645 7.412 1.00 94.75 179 MET A CA 1
ATOM 1377 C C . MET A 1 179 ? 5.930 -5.690 8.005 1.00 94.75 179 MET A C 1
ATOM 1379 O O . MET A 1 179 ? 6.329 -4.812 8.766 1.00 94.75 179 MET A O 1
ATOM 1383 N N . THR A 1 180 ? 6.709 -6.720 7.667 1.00 95.38 180 THR A N 1
ATOM 1384 C CA . THR A 1 180 ? 7.951 -7.036 8.387 1.00 95.38 180 THR A CA 1
ATOM 1385 C C . THR A 1 180 ? 9.077 -6.035 8.142 1.00 95.38 180 THR A C 1
ATOM 1387 O O . THR A 1 180 ? 10.012 -5.992 8.936 1.00 95.38 180 THR A O 1
ATOM 1390 N N . LEU A 1 181 ? 9.006 -5.208 7.092 1.00 95.62 181 LEU A N 1
ATOM 1391 C CA . LEU A 1 181 ? 9.958 -4.110 6.873 1.00 95.62 181 LEU A CA 1
ATOM 1392 C C . LEU A 1 181 ? 9.615 -2.834 7.665 1.00 95.62 181 LEU A C 1
ATOM 1394 O O . LEU A 1 181 ? 10.496 -1.994 7.851 1.00 95.62 181 LEU A O 1
ATOM 1398 N N . GLY A 1 182 ? 8.371 -2.687 8.134 1.00 91.50 182 GLY A N 1
ATOM 1399 C CA . GLY A 1 182 ? 7.939 -1.602 9.029 1.00 91.50 182 GLY A CA 1
ATOM 1400 C C . GLY A 1 182 ? 8.030 -1.960 10.519 1.00 91.50 182 GLY A C 1
ATOM 1401 O O . GLY A 1 182 ? 7.881 -1.092 11.381 1.00 91.50 182 GLY A O 1
ATOM 1402 N N . ASP A 1 183 ? 8.284 -3.231 10.847 1.00 91.62 183 ASP A N 1
ATOM 1403 C CA . ASP A 1 183 ? 8.385 -3.705 12.229 1.00 91.62 183 ASP A CA 1
ATOM 1404 C C . ASP A 1 183 ? 9.584 -3.046 12.950 1.00 91.62 183 ASP A C 1
ATOM 1406 O O . ASP A 1 183 ? 10.719 -3.155 12.481 1.00 91.62 183 ASP A O 1
ATOM 1410 N N . PRO A 1 184 ? 9.392 -2.395 14.114 1.00 91.81 184 PRO A N 1
ATOM 1411 C CA . PRO A 1 184 ? 10.490 -1.825 14.895 1.00 91.81 184 PRO A CA 1
ATOM 1412 C C . PRO A 1 184 ? 11.585 -2.826 15.289 1.00 91.81 184 PRO A C 1
ATOM 1414 O O . PRO A 1 184 ? 12.712 -2.408 15.551 1.00 91.81 184 PRO A O 1
ATOM 1417 N N . ALA A 1 185 ? 11.281 -4.126 15.349 1.00 91.94 185 ALA A N 1
ATOM 1418 C CA . ALA A 1 185 ? 12.262 -5.167 15.645 1.00 91.94 185 ALA A CA 1
ATOM 1419 C C . ALA A 1 185 ? 13.315 -5.323 14.533 1.00 91.94 185 ALA A C 1
ATOM 1421 O O . ALA A 1 185 ? 14.471 -5.637 14.818 1.00 91.94 185 ALA A O 1
ATOM 1422 N N . THR A 1 186 ? 12.936 -5.091 13.275 1.00 90.50 186 THR A N 1
ATOM 1423 C CA . THR A 1 186 ? 13.803 -5.214 12.087 1.00 90.50 186 THR A CA 1
ATOM 1424 C C . THR A 1 186 ? 14.177 -3.851 11.492 1.00 90.50 186 THR A C 1
ATOM 1426 O O . THR A 1 186 ? 15.195 -3.734 10.809 1.00 90.50 186 THR A O 1
ATOM 1429 N N . ASN A 1 187 ? 13.394 -2.807 11.777 1.00 94.12 187 ASN A N 1
ATOM 1430 C CA . ASN A 1 187 ? 13.574 -1.434 11.316 1.00 94.12 187 ASN A CA 1
ATOM 1431 C C . ASN A 1 187 ? 13.473 -0.423 12.484 1.00 94.12 187 ASN A C 1
ATOM 1433 O O . ASN A 1 187 ? 12.573 0.422 12.512 1.00 94.12 187 ASN A O 1
ATOM 1437 N N . PRO A 1 188 ? 14.396 -0.473 13.466 1.00 93.62 188 PRO A N 1
ATOM 1438 C CA . PRO A 1 188 ? 14.311 0.330 14.692 1.00 93.62 188 PRO A CA 1
ATOM 1439 C C . PRO A 1 188 ? 14.401 1.841 14.443 1.00 93.62 188 PRO A C 1
ATOM 1441 O O . PRO A 1 188 ? 13.808 2.629 15.176 1.00 93.62 188 PRO A O 1
ATOM 1444 N N . GLU A 1 189 ? 15.106 2.249 13.387 1.00 92.00 189 GLU A N 1
ATOM 1445 C CA . GLU A 1 189 ? 15.231 3.651 12.972 1.00 92.00 189 GLU A CA 1
ATOM 1446 C C . GLU A 1 189 ? 13.972 4.175 12.261 1.00 92.00 189 GLU A C 1
ATOM 1448 O O . GLU A 1 189 ? 13.878 5.375 12.007 1.00 92.00 189 GLU A O 1
ATOM 1453 N N . ARG A 1 190 ? 13.001 3.296 11.952 1.00 89.50 190 ARG A N 1
ATOM 1454 C CA . ARG A 1 190 ? 11.763 3.609 11.212 1.00 89.50 190 ARG A CA 1
ATOM 1455 C C . ARG A 1 190 ? 12.037 4.342 9.897 1.00 89.50 190 ARG A C 1
ATOM 1457 O O . ARG A 1 190 ? 11.339 5.282 9.522 1.00 89.50 190 ARG A O 1
ATOM 1464 N N . GLY A 1 191 ? 13.109 3.927 9.226 1.00 93.06 191 GLY A N 1
ATOM 1465 C CA . GLY A 1 191 ? 13.489 4.438 7.917 1.00 93.06 191 GLY A CA 1
ATOM 1466 C C . GLY A 1 191 ? 12.650 3.802 6.815 1.00 93.06 191 GLY A C 1
ATOM 1467 O O . GLY A 1 191 ? 12.158 2.686 6.971 1.00 93.06 191 GLY A O 1
ATOM 1468 N N . LEU A 1 192 ? 12.515 4.491 5.684 1.00 95.62 192 LEU A N 1
ATOM 1469 C CA . LEU A 1 192 ? 11.792 3.962 4.531 1.00 95.62 192 LEU A CA 1
ATOM 1470 C C . LEU A 1 192 ? 12.485 2.709 3.985 1.00 95.62 192 LEU A C 1
ATOM 1472 O O . LEU A 1 192 ? 13.710 2.677 3.839 1.00 95.62 192 LEU A O 1
ATOM 1476 N N . ARG A 1 193 ? 11.697 1.683 3.657 1.00 95.62 193 ARG A N 1
ATOM 1477 C CA . ARG A 1 193 ? 12.173 0.437 3.047 1.00 95.62 193 ARG A CA 1
ATOM 1478 C C . ARG A 1 193 ? 11.370 0.117 1.795 1.00 95.62 193 ARG A C 1
ATOM 1480 O O . ARG A 1 193 ? 10.156 0.273 1.783 1.00 95.62 193 ARG A O 1
ATOM 1487 N N . TRP A 1 194 ? 12.047 -0.378 0.767 1.00 96.12 194 TRP A N 1
ATOM 1488 C CA . TRP A 1 194 ? 11.405 -0.889 -0.441 1.00 96.12 194 TRP A CA 1
ATOM 1489 C C . TRP A 1 194 ? 11.252 -2.404 -0.352 1.00 96.12 194 TRP A C 1
ATOM 1491 O O . TRP A 1 194 ? 12.205 -3.108 -0.007 1.00 96.12 194 TRP A O 1
ATOM 1501 N N . THR A 1 195 ? 10.067 -2.916 -0.672 1.00 96.19 195 THR A N 1
ATOM 1502 C CA . THR A 1 195 ? 9.860 -4.357 -0.815 1.00 96.19 195 THR A CA 1
ATOM 1503 C C . THR A 1 195 ? 10.573 -4.877 -2.066 1.00 96.19 195 THR A C 1
ATOM 1505 O O . THR A 1 195 ? 10.753 -4.134 -3.036 1.00 96.19 195 THR A O 1
ATOM 1508 N N . PRO A 1 196 ? 10.929 -6.173 -2.123 1.00 95.62 196 PRO A N 1
ATOM 1509 C CA . PRO A 1 196 ? 11.120 -6.818 -3.418 1.00 95.62 196 PRO A CA 1
ATOM 1510 C C . PRO A 1 196 ? 9.797 -6.807 -4.214 1.00 95.62 196 PRO A C 1
ATOM 1512 O O . PRO A 1 196 ? 8.745 -6.487 -3.650 1.00 95.62 196 PRO A O 1
ATOM 1515 N N . PRO A 1 197 ? 9.807 -7.190 -5.503 1.00 95.44 197 PRO A N 1
ATOM 1516 C CA . PRO A 1 197 ? 8.575 -7.500 -6.215 1.00 95.44 197 PRO A CA 1
ATOM 1517 C C . PRO A 1 197 ? 7.795 -8.596 -5.478 1.00 95.44 197 PRO A C 1
ATOM 1519 O O . PRO A 1 197 ? 8.298 -9.705 -5.290 1.00 95.44 197 PRO A O 1
ATOM 1522 N N . LEU A 1 198 ? 6.573 -8.282 -5.059 1.00 94.94 198 LEU A N 1
ATOM 1523 C CA . LEU A 1 198 ? 5.668 -9.183 -4.351 1.00 94.94 198 LEU A CA 1
ATOM 1524 C C . LEU A 1 198 ? 4.382 -9.345 -5.145 1.00 94.94 198 LEU A C 1
ATOM 1526 O O . LEU A 1 198 ? 3.850 -8.375 -5.677 1.00 94.94 198 LEU A O 1
ATOM 1530 N N . TYR A 1 199 ? 3.885 -10.574 -5.218 1.00 94.56 199 TYR A N 1
ATOM 1531 C CA . TYR A 1 199 ? 2.589 -10.844 -5.817 1.00 94.56 199 TYR A CA 1
ATOM 1532 C C . TYR A 1 199 ? 1.488 -10.605 -4.786 1.00 94.56 199 TYR A C 1
ATOM 1534 O O . TYR A 1 199 ? 1.495 -11.235 -3.729 1.00 94.56 199 TYR A O 1
ATOM 1542 N N . ASP A 1 200 ? 0.549 -9.724 -5.112 1.00 93.38 200 ASP A N 1
ATOM 1543 C CA . ASP A 1 200 ? -0.616 -9.421 -4.292 1.00 93.38 200 ASP A CA 1
ATOM 1544 C C . ASP A 1 200 ? -1.823 -10.274 -4.721 1.00 93.38 200 ASP A C 1
ATOM 1546 O O . ASP A 1 200 ? -2.332 -10.100 -5.835 1.00 93.38 200 ASP A O 1
ATOM 1550 N N . PRO A 1 201 ? -2.293 -11.228 -3.894 1.00 92.31 201 PRO A N 1
ATOM 1551 C CA . PRO A 1 201 ? -3.350 -12.149 -4.303 1.00 92.31 201 PRO A CA 1
ATOM 1552 C C . PRO A 1 201 ? -4.703 -11.492 -4.638 1.00 92.31 201 PRO A C 1
ATOM 1554 O O . PRO A 1 201 ? -5.297 -11.917 -5.636 1.00 92.31 201 PRO A O 1
ATOM 1557 N N . PRO A 1 202 ? -5.212 -10.490 -3.883 1.00 90.94 202 PRO A N 1
ATOM 1558 C CA . PRO A 1 202 ? -6.462 -9.810 -4.222 1.00 90.94 202 PRO A CA 1
ATOM 1559 C C . PRO A 1 202 ? -6.421 -9.061 -5.560 1.00 90.94 202 PRO A C 1
ATOM 1561 O O . PRO A 1 202 ? -7.322 -9.261 -6.378 1.00 90.94 202 PRO A O 1
ATOM 1564 N N . SER A 1 203 ? -5.386 -8.251 -5.825 1.00 90.62 203 SER A N 1
ATOM 1565 C CA . SER A 1 203 ? -5.268 -7.514 -7.100 1.00 90.62 203 SER A CA 1
ATOM 1566 C C . SER A 1 203 ? -4.731 -8.358 -8.258 1.00 90.62 203 SER A C 1
ATOM 1568 O O . SER A 1 203 ? -4.950 -8.024 -9.424 1.00 90.62 203 SER A O 1
ATOM 1570 N N . LYS A 1 204 ? -4.053 -9.473 -7.959 1.00 92.56 204 LYS A N 1
ATOM 1571 C CA . LYS A 1 204 ? -3.353 -10.340 -8.920 1.00 92.56 204 LYS A CA 1
ATOM 1572 C C . LYS A 1 204 ? -2.239 -9.620 -9.683 1.00 92.56 204 LYS A C 1
ATOM 1574 O O . LYS A 1 204 ? -1.984 -9.923 -10.851 1.00 92.56 204 LYS A O 1
ATOM 1579 N N . LEU A 1 205 ? -1.570 -8.676 -9.024 1.00 92.06 205 LEU A N 1
ATOM 1580 C CA . LEU A 1 205 ? -0.473 -7.892 -9.587 1.00 92.06 205 LEU A CA 1
ATOM 1581 C C . LEU A 1 205 ? 0.844 -8.140 -8.853 1.00 92.06 205 LEU A C 1
ATOM 1583 O O . LEU A 1 205 ? 0.870 -8.493 -7.678 1.00 92.06 205 LEU A O 1
ATOM 1587 N N . TRP A 1 206 ? 1.949 -7.920 -9.565 1.00 94.25 206 TRP A N 1
ATOM 1588 C CA . TRP A 1 206 ? 3.271 -7.798 -8.957 1.00 94.25 206 TRP A CA 1
ATOM 1589 C C . TRP A 1 206 ? 3.524 -6.340 -8.597 1.00 94.25 206 TRP A C 1
ATOM 1591 O O . TRP A 1 206 ? 3.422 -5.464 -9.456 1.00 94.25 206 TRP A O 1
ATOM 1601 N N . LEU A 1 207 ? 3.871 -6.096 -7.338 1.00 92.75 207 LEU A N 1
ATOM 1602 C CA . LEU A 1 207 ? 4.019 -4.765 -6.768 1.00 92.75 207 LEU A CA 1
ATOM 1603 C C . LEU A 1 207 ? 5.393 -4.608 -6.124 1.00 92.75 207 LEU A C 1
ATOM 1605 O O . LEU A 1 207 ? 5.934 -5.535 -5.522 1.00 92.75 207 LEU A O 1
ATOM 1609 N N . VAL A 1 208 ? 5.933 -3.401 -6.233 1.00 94.00 208 VAL A N 1
ATOM 1610 C CA . VAL A 1 208 ? 7.050 -2.919 -5.421 1.00 94.00 208 VAL A CA 1
ATOM 1611 C C . VAL A 1 208 ? 6.502 -1.759 -4.604 1.00 94.00 208 VAL A C 1
ATOM 1613 O O . VAL A 1 208 ? 5.893 -0.851 -5.168 1.00 94.00 208 VAL A O 1
ATOM 1616 N N . SER A 1 209 ? 6.681 -1.802 -3.289 1.00 94.94 209 SER A N 1
ATOM 1617 C CA . SER A 1 209 ? 6.076 -0.839 -2.369 1.00 94.94 209 SER A CA 1
ATOM 1618 C C . SER A 1 209 ? 7.133 -0.216 -1.471 1.00 94.94 209 SER A C 1
ATOM 1620 O O . SER A 1 209 ? 8.056 -0.900 -1.025 1.00 94.94 209 SER A O 1
ATOM 1622 N N . ALA A 1 210 ? 6.978 1.071 -1.178 1.00 95.38 210 ALA A N 1
ATOM 1623 C CA . ALA A 1 210 ? 7.680 1.716 -0.079 1.00 95.38 210 ALA A CA 1
ATOM 1624 C C . ALA A 1 210 ? 6.889 1.516 1.221 1.00 95.38 210 ALA A C 1
ATOM 1626 O O . ALA A 1 210 ? 5.663 1.604 1.221 1.00 95.38 210 ALA A O 1
ATOM 1627 N N . VAL A 1 211 ? 7.594 1.253 2.320 1.00 95.56 211 VAL A N 1
ATOM 1628 C CA . VAL A 1 211 ? 7.029 0.940 3.640 1.00 95.56 211 VAL A CA 1
ATOM 1629 C C . VAL A 1 211 ? 7.727 1.784 4.710 1.00 95.56 211 VAL A C 1
ATOM 1631 O O . VAL A 1 211 ? 8.938 2.019 4.617 1.00 95.56 211 VAL A O 1
ATOM 1634 N N . LEU A 1 212 ? 6.960 2.234 5.710 1.00 90.50 212 LEU A N 1
ATOM 1635 C CA . LEU A 1 212 ? 7.404 2.987 6.891 1.00 90.50 212 LEU A CA 1
ATOM 1636 C C . LEU A 1 212 ? 6.776 2.439 8.175 1.00 90.50 212 LEU A C 1
ATOM 1638 O O . LEU A 1 212 ? 5.600 2.021 8.109 1.00 90.50 212 LEU A O 1
#

Mean predicted aligned error: 6.54 Å

Radius of gyration: 27.92 Å; Cα contacts (8 Å, |Δi|>4): 268; chains: 1; bounding box: 61×32×92 Å

Sequence (212 aa):
MLIVAASVVLVTIPAATGIYFYAQQQLLSNESENLLKKTNALITANAQAFKEDELRLQSLSSLLKKTLEAAPLAGEVAAFDRLVQQDPDGAWRSKHKSIIGNMQAGLFLPPDAPLDAAQKILHLRSKQLFDIFGSSITSPTGNIWLVTLGKTEVIYDNAFPNFVSLMPANTDYTQTPWMTLGDPATNPERGLRWTPPLYDPPSKLWLVSAVL

Nearest PDB structures (foldseek):
  6rmo-assembly1_C  TM=2.986E-01  e=2.936E-01  Plasmodium falciparum 3D7

Secondary structure (DSSP, 8-state):
-HHHHHHHHHHHHHHHHHHHHHHHHHHHHHHHHHHHHHHHHHHHHHHHHHHHHHHHHHHHHHHHHHHHHSPPPTTHHHHHHHHEEE-TTS-EEE-TTT--GGGS-EEEE-TT----HHHHHHHHHHHHHHHHHHTT--STT-EEEEE-TTS-EEEEESS-TTHHHHS-TT---TTSHHHHTT-TTT-TT---EEPPPEEETTTTEEE--EE-

Foldseek 3Di:
DVVVVVVCCVPVVVVVVVCVVVVVVVVVVVVVVVVVVVVVVVVVVVVVVVVVQQVLVVVLVVVLVVLLPDDDDPCLLVVLVVQWDQDPLQKIKGDPVPQPFLQWKMKTAANPADSDPSVSNSQSSNRVSCSVSSNVDPDQADKDWDADPNRIIIMRGNVCSPLNVLDRSPRHCCPPCQNPVQDCVNVVVSHKDWHDFDQDVSVRDTDIDIHD